Protein AF-A0A538FPZ6-F1 (afdb_monomer)

Secondary structure (DSSP, 8-state):
-HHHHHTTS-HHHHHHHHHHTT--------HHHHHT-HHHHHTT-EEEEE-GGG-EEEEE--SS--SSS-----SSPPP--SS--TTSS------S-S------------S---TTTT-EEEE---TTHHHHHHHHHHHTT-EEEEEE-TT--TT-STTHHHHHTTPEEEE--TTSHHHHHHHHHHHTT-SEEEE-PPTTHHHHHT-SHHHHHHH-TTPEEEE--SS-SSSTTTTS---HHHHHHHTTHHHHHHHHHHHHHHHHHHHHHHHHHHHHHSPPPP---------------------

Sequence (303 aa):
RIADVFRSDTRASWLGRLGAAGCPAGPVLKRGDWLDHPQLEAIGMRIDVECGEHGPVVMPGVPVILHSTPGRVQGCAPPRATEPPSIWTEAQWATTPASTTRLGARAAGGGAGGPLAGVRVLDLGAIIAGPFAGALLAELGATVIKVEPLGGDSFRGPGFAAYNKGQRGLAIDLQHAKGREALLALARSTDIVIDNYRPGVLKRLGLDWSELREVNPDIVSVSITGFGDRGPLGGEPGFDPVVQAMSGMMSAQSVLHRTCQRRRSRRRDRARRLARAAPPAPQGRRAEGDDIAGRHVCGAAGG

Foldseek 3Di:
DVVVVVVVDDPVVVCVVCVVVVHDAAAQDALVCLLPPQLQVFVVQWDWAQAVVVGTDIGGFDPDQDPVDGDGDPGDDPPDDPDDPCVVVCPPPPPPPDDPPPPDDPPDDDDDAAPQAPAAEEQQEADADSLQVQQVSLVRGYAYEYEAAPVGHPNPDVCSCVSNPNYHYDHADLVDPVSVVVVLVVLLRHAEYEYADQPCPCVVSCNPPVSSCVSPVNHHYYYHYQRDCTDPCSRPHRDPVNSCSSSNVVVVVVVVVVVVVVVVVVVVVVVVVVVVPDDDDDDDDDDDDDDPDDDPDPDDDDD

Mean predicted aligned error: 13.2 Å

Structure (mmCIF, N/CA/C/O backbone):
data_AF-A0A538FPZ6-F1
#
_entry.id   AF-A0A538FPZ6-F1
#
loop_
_atom_site.group_PDB
_atom_site.id
_atom_site.type_symbol
_atom_site.label_atom_id
_atom_site.label_alt_id
_atom_site.label_comp_id
_atom_site.label_asym_id
_atom_site.label_entity_id
_atom_site.label_seq_id
_atom_site.pdbx_PDB_ins_code
_atom_site.Cartn_x
_atom_site.Cartn_y
_atom_site.Cartn_z
_atom_site.occupancy
_atom_site.B_iso_or_equiv
_atom_site.auth_seq_id
_atom_site.auth_comp_id
_atom_site.auth_asym_id
_atom_site.auth_atom_id
_atom_site.pdbx_PDB_model_num
ATOM 1 N N . ARG A 1 1 ? 12.642 -25.635 -23.452 1.00 76.19 1 ARG A N 1
ATOM 2 C CA . ARG A 1 1 ? 11.181 -25.664 -23.719 1.00 76.19 1 ARG A CA 1
ATOM 3 C C . ARG A 1 1 ? 10.528 -24.296 -23.514 1.00 76.19 1 ARG A C 1
ATOM 5 O O . ARG A 1 1 ? 10.176 -23.699 -24.511 1.00 76.19 1 ARG A O 1
ATOM 12 N N . ILE A 1 2 ? 10.422 -23.744 -22.294 1.00 85.06 2 ILE A N 1
ATOM 13 C CA . ILE A 1 2 ? 9.824 -22.398 -22.086 1.00 85.06 2 ILE A CA 1
ATOM 14 C C . ILE A 1 2 ? 10.685 -21.274 -22.689 1.00 85.06 2 ILE A C 1
ATOM 16 O O . ILE A 1 2 ? 10.168 -20.392 -23.365 1.00 85.06 2 ILE A O 1
ATOM 20 N N . ALA A 1 3 ? 12.008 -21.329 -22.506 1.00 85.12 3 ALA A N 1
ATOM 21 C CA . ALA A 1 3 ? 12.918 -20.326 -23.066 1.00 85.12 3 ALA A CA 1
ATOM 22 C C . ALA A 1 3 ? 12.873 -20.261 -24.604 1.00 85.12 3 ALA A C 1
ATOM 24 O O . ALA A 1 3 ? 13.033 -19.189 -25.176 1.00 85.12 3 ALA A O 1
ATOM 25 N N . ASP A 1 4 ? 12.641 -21.395 -25.267 1.00 91.06 4 ASP A N 1
ATOM 26 C CA . ASP A 1 4 ? 12.564 -21.470 -26.729 1.00 91.06 4 ASP A CA 1
ATOM 27 C C . ASP A 1 4 ? 11.265 -20.843 -27.248 1.00 91.06 4 ASP A C 1
ATOM 29 O O . ASP A 1 4 ? 11.287 -20.155 -28.262 1.00 91.06 4 ASP A O 1
ATOM 33 N N . VAL A 1 5 ? 10.165 -20.986 -26.498 1.00 90.25 5 VAL A N 1
ATOM 34 C CA . VAL A 1 5 ? 8.899 -20.292 -26.775 1.00 90.25 5 VAL A CA 1
ATOM 35 C C . VAL A 1 5 ? 9.073 -18.783 -26.618 1.00 90.25 5 VAL A C 1
ATOM 37 O O . VAL A 1 5 ? 8.754 -18.041 -27.532 1.00 90.25 5 VAL A O 1
ATOM 40 N N . PHE A 1 6 ? 9.665 -18.297 -25.524 1.00 88.88 6 PHE A N 1
ATOM 41 C CA . PHE A 1 6 ? 9.873 -16.849 -25.369 1.00 88.88 6 PHE A CA 1
ATOM 42 C C . PHE A 1 6 ? 10.796 -16.239 -26.437 1.00 88.88 6 PHE A C 1
ATOM 44 O O . PHE A 1 6 ? 10.679 -15.052 -26.728 1.00 88.88 6 PHE A O 1
ATOM 51 N N . ARG A 1 7 ? 11.684 -17.032 -27.053 1.00 91.50 7 ARG A N 1
ATOM 52 C CA . ARG A 1 7 ? 12.519 -16.592 -28.185 1.00 91.50 7 ARG A CA 1
ATOM 53 C C . ARG A 1 7 ? 11.766 -16.503 -29.511 1.00 91.50 7 ARG A C 1
ATOM 55 O O . ARG A 1 7 ? 12.288 -15.879 -30.428 1.00 91.50 7 ARG A O 1
ATOM 62 N N . SER A 1 8 ? 10.595 -17.125 -29.636 1.00 93.31 8 SER A N 1
ATOM 63 C CA . SER A 1 8 ? 9.876 -17.200 -30.912 1.00 93.31 8 SER A CA 1
ATOM 64 C C . SER A 1 8 ? 9.157 -15.906 -31.292 1.00 93.31 8 SER A C 1
ATOM 66 O O . SER A 1 8 ? 8.621 -15.820 -32.390 1.00 93.31 8 SER A O 1
ATOM 68 N N . ASP A 1 9 ? 9.081 -14.928 -30.390 1.00 93.94 9 ASP A N 1
ATOM 69 C CA . ASP A 1 9 ? 8.364 -13.675 -30.618 1.00 93.94 9 ASP A CA 1
ATOM 70 C C . ASP A 1 9 ? 9.031 -12.521 -29.854 1.00 93.94 9 ASP A C 1
ATOM 72 O O . ASP A 1 9 ? 9.895 -12.712 -28.995 1.00 93.94 9 ASP A O 1
ATOM 76 N N . THR A 1 10 ? 8.639 -11.297 -30.184 1.00 94.62 10 THR A N 1
ATOM 77 C CA . THR A 1 10 ? 9.167 -10.076 -29.587 1.00 94.62 10 THR A CA 1
ATOM 78 C C . THR A 1 10 ? 8.672 -9.880 -28.155 1.00 94.62 10 THR A C 1
ATOM 80 O O . THR A 1 10 ? 7.573 -10.290 -27.775 1.00 94.62 10 THR A O 1
ATOM 83 N N . ARG A 1 11 ? 9.460 -9.150 -27.356 1.00 91.69 11 ARG A N 1
ATOM 84 C CA . ARG A 1 11 ? 9.073 -8.720 -26.001 1.00 91.69 11 ARG A CA 1
ATOM 85 C C . ARG A 1 11 ? 7.707 -8.027 -25.984 1.00 91.69 11 ARG A C 1
ATOM 87 O O . ARG A 1 11 ? 6.912 -8.298 -25.095 1.00 91.69 11 ARG A O 1
ATOM 94 N N . ALA A 1 12 ? 7.454 -7.130 -26.940 1.00 92.19 12 ALA A N 1
ATOM 95 C CA . ALA A 1 12 ? 6.208 -6.370 -27.008 1.00 92.19 12 ALA A CA 1
ATOM 96 C C . ALA A 1 12 ? 4.997 -7.285 -27.250 1.00 92.19 12 ALA A C 1
ATOM 98 O O . ALA A 1 12 ? 4.002 -7.168 -26.540 1.00 92.19 12 ALA A O 1
ATOM 99 N N . SER A 1 13 ? 5.120 -8.245 -28.175 1.00 94.31 13 SER A N 1
ATOM 100 C CA . SER A 1 13 ? 4.082 -9.255 -28.425 1.00 94.31 13 SER A CA 1
ATOM 101 C C . SER A 1 13 ? 3.782 -10.078 -27.169 1.00 94.31 13 SER A C 1
ATOM 103 O O . SER A 1 13 ? 2.623 -10.220 -26.777 1.00 94.31 13 SER A O 1
ATOM 105 N N . TRP A 1 14 ? 4.818 -10.555 -26.470 1.00 94.44 14 TRP A N 1
ATOM 106 C CA . TRP A 1 14 ? 4.630 -11.323 -25.238 1.00 94.44 14 TRP A CA 1
ATOM 107 C C . TRP A 1 14 ? 3.982 -10.520 -24.115 1.00 94.44 14 TRP A C 1
ATOM 109 O O . TRP A 1 14 ? 3.065 -11.028 -23.477 1.00 94.44 14 TRP A O 1
ATOM 119 N N . LEU A 1 15 ? 4.415 -9.277 -23.888 1.00 92.06 15 LEU A N 1
ATOM 120 C CA . LEU A 1 15 ? 3.798 -8.409 -22.881 1.00 92.06 15 LEU A CA 1
ATOM 121 C C . LEU A 1 15 ? 2.319 -8.152 -23.198 1.00 92.06 15 LEU A C 1
ATOM 123 O O . LEU A 1 15 ? 1.493 -8.242 -22.296 1.00 92.06 15 LEU A O 1
ATOM 127 N N . GLY A 1 16 ? 1.969 -7.930 -24.470 1.00 91.69 16 GLY A N 1
ATOM 128 C CA . GLY A 1 16 ? 0.575 -7.784 -24.895 1.00 91.69 16 GLY A CA 1
ATOM 129 C C . GLY A 1 16 ? -0.263 -9.040 -24.634 1.00 91.69 16 GLY A C 1
ATOM 130 O O . GLY A 1 16 ? -1.355 -8.950 -24.077 1.00 91.69 16 GLY A O 1
ATOM 131 N N . ARG A 1 17 ? 0.262 -10.229 -24.966 1.00 93.81 17 ARG A N 1
ATOM 132 C CA . ARG A 1 17 ? -0.426 -11.511 -24.718 1.00 93.81 17 ARG A CA 1
ATOM 133 C C . ARG A 1 17 ? -0.604 -11.803 -23.229 1.00 93.81 17 ARG A C 1
ATOM 135 O O . ARG A 1 17 ? -1.676 -12.239 -22.822 1.00 93.81 17 ARG A O 1
ATOM 142 N N . LEU A 1 18 ? 0.433 -11.570 -22.424 1.00 91.44 18 LEU A N 1
ATOM 143 C CA . LEU A 1 18 ? 0.383 -11.780 -20.976 1.00 91.44 18 LEU A CA 1
ATOM 144 C C . LEU A 1 18 ? -0.592 -10.803 -20.313 1.00 91.44 18 LEU A C 1
ATOM 146 O O . LEU A 1 18 ? -1.416 -11.234 -19.510 1.00 91.44 18 LEU A O 1
ATOM 150 N N . GLY A 1 19 ? -0.568 -9.530 -20.717 1.00 88.00 19 GLY A N 1
ATOM 151 C CA . GLY A 1 19 ? -1.522 -8.523 -20.254 1.00 88.00 19 GLY A CA 1
ATOM 152 C C . GLY A 1 19 ? -2.969 -8.890 -20.589 1.00 88.00 19 GLY A C 1
ATOM 153 O O . GLY A 1 19 ? -3.822 -8.865 -19.705 1.00 88.00 19 GLY A O 1
ATOM 154 N N . ALA A 1 20 ? -3.242 -9.331 -21.823 1.00 89.88 20 ALA A N 1
ATOM 155 C CA . ALA A 1 20 ? -4.576 -9.778 -22.238 1.00 89.88 20 ALA A CA 1
ATOM 156 C C . ALA A 1 20 ? -5.074 -11.007 -21.454 1.00 89.88 20 ALA A C 1
ATOM 158 O O . ALA A 1 20 ? -6.271 -11.151 -21.221 1.00 89.88 20 ALA A O 1
ATOM 159 N N . ALA A 1 21 ? -4.161 -11.874 -21.009 1.00 91.50 21 ALA A N 1
ATOM 160 C CA . ALA A 1 21 ? -4.469 -13.013 -20.146 1.00 91.50 21 ALA A CA 1
ATOM 161 C C . ALA A 1 21 ? -4.579 -12.642 -18.651 1.00 91.50 21 ALA A C 1
ATOM 163 O O . ALA A 1 21 ? -4.759 -13.526 -17.815 1.00 91.50 21 ALA A O 1
ATOM 164 N N . GLY A 1 22 ? -4.431 -11.363 -18.290 1.00 85.50 22 GLY A N 1
ATOM 165 C CA . GLY A 1 22 ? -4.439 -10.902 -16.901 1.00 85.50 22 GLY A CA 1
ATOM 166 C C . GLY A 1 22 ? -3.200 -11.314 -16.099 1.00 85.50 22 GLY A C 1
ATOM 167 O O . GLY A 1 22 ? -3.221 -11.242 -14.872 1.00 85.50 22 GLY A O 1
ATOM 168 N N . CYS A 1 23 ? -2.125 -11.747 -16.765 1.00 88.56 23 CYS A N 1
ATOM 169 C CA . CYS A 1 23 ? -0.864 -12.118 -16.135 1.00 88.56 23 CYS A CA 1
ATOM 170 C C . CYS A 1 23 ? 0.022 -10.869 -15.968 1.00 88.56 23 CYS A C 1
ATOM 172 O O . CYS A 1 23 ? 0.454 -10.295 -16.972 1.00 88.56 23 CYS A O 1
ATOM 174 N N . PRO A 1 24 ? 0.326 -10.437 -14.730 1.00 86.88 24 PRO A N 1
ATOM 175 C CA . PRO A 1 24 ? 1.203 -9.295 -14.499 1.00 86.88 24 PRO A CA 1
ATOM 176 C C . PRO A 1 24 ? 2.610 -9.574 -15.032 1.00 86.88 24 PRO A C 1
ATOM 178 O O . PRO A 1 24 ? 3.288 -10.497 -14.580 1.00 86.88 24 PRO A O 1
ATOM 181 N N . ALA A 1 25 ? 3.063 -8.760 -15.981 1.00 90.94 25 ALA A N 1
ATOM 182 C CA . ALA A 1 25 ? 4.384 -8.876 -16.579 1.00 90.94 25 ALA A CA 1
ATOM 183 C C . ALA A 1 25 ? 4.942 -7.489 -16.903 1.00 90.94 25 ALA A C 1
ATOM 185 O O . ALA A 1 25 ? 4.211 -6.600 -17.330 1.00 90.94 25 ALA A O 1
ATOM 186 N N . GLY A 1 26 ? 6.252 -7.319 -16.729 1.00 90.25 26 GLY A N 1
ATOM 187 C CA . GLY A 1 26 ? 6.952 -6.077 -17.042 1.00 90.25 26 GLY A CA 1
ATOM 188 C C . GLY A 1 26 ? 8.283 -6.342 -17.738 1.00 90.25 26 GLY A C 1
ATOM 189 O O . GLY A 1 26 ? 8.878 -7.412 -17.562 1.00 90.25 26 GLY A O 1
ATOM 190 N N . PRO A 1 27 ? 8.772 -5.397 -18.556 1.00 91.81 27 PRO A N 1
ATOM 191 C CA . PRO A 1 27 ? 10.098 -5.504 -19.139 1.00 91.81 27 PRO A CA 1
ATOM 192 C C . PRO A 1 27 ? 11.174 -5.408 -18.049 1.00 91.81 27 PRO A C 1
ATOM 194 O O . PRO A 1 27 ? 11.060 -4.624 -17.111 1.00 91.81 27 PRO A O 1
ATOM 197 N N . VAL A 1 28 ? 12.268 -6.153 -18.216 1.00 92.00 28 VAL A N 1
ATOM 198 C CA . VAL A 1 28 ? 13.489 -5.915 -17.435 1.00 92.00 28 VAL A CA 1
ATOM 199 C C . VAL A 1 28 ? 14.186 -4.686 -18.014 1.00 92.00 28 VAL A C 1
ATOM 201 O O . VAL A 1 28 ? 14.641 -4.723 -19.160 1.00 92.00 28 VAL A O 1
ATOM 204 N N . LEU A 1 29 ? 14.247 -3.606 -17.239 1.00 92.19 29 LEU A N 1
ATOM 205 C CA . LEU A 1 29 ? 14.850 -2.333 -17.643 1.00 92.19 29 LEU A CA 1
ATOM 206 C C . LEU A 1 29 ? 16.205 -2.114 -16.959 1.00 92.19 29 LEU A C 1
ATOM 208 O O . LEU A 1 29 ? 16.639 -2.901 -16.112 1.00 92.19 29 LEU A O 1
ATOM 212 N N . LYS A 1 30 ? 16.907 -1.042 -17.334 1.00 91.12 30 LYS A N 1
ATOM 213 C CA . LYS A 1 30 ? 18.025 -0.517 -16.542 1.00 91.12 30 LYS A CA 1
ATOM 214 C C . LYS A 1 30 ? 17.505 0.527 -15.554 1.00 91.12 30 LYS A C 1
ATOM 216 O O . LYS A 1 30 ? 16.455 1.123 -15.756 1.00 91.12 30 LYS A O 1
ATOM 221 N N . ARG A 1 31 ? 18.292 0.789 -14.505 1.00 88.44 31 ARG A N 1
ATOM 222 C CA . ARG A 1 31 ? 17.957 1.795 -13.481 1.00 88.44 31 ARG A CA 1
ATOM 223 C C . ARG A 1 31 ? 17.706 3.193 -14.067 1.00 88.44 31 ARG A C 1
ATOM 225 O O . ARG A 1 31 ? 16.777 3.849 -13.624 1.00 88.44 31 ARG A O 1
ATOM 232 N N . GLY A 1 32 ? 18.515 3.619 -15.044 1.00 88.12 32 GLY A N 1
ATOM 233 C CA . GLY A 1 32 ? 18.344 4.913 -15.725 1.00 88.12 32 GLY A CA 1
ATOM 234 C C . GLY A 1 32 ? 17.017 4.986 -16.477 1.00 88.12 32 GLY A C 1
ATOM 235 O O . GLY A 1 32 ? 16.202 5.842 -16.171 1.00 88.12 32 GLY A O 1
ATOM 236 N N . ASP A 1 33 ? 16.747 3.993 -17.332 1.00 90.56 33 ASP A N 1
ATOM 237 C CA . ASP A 1 33 ? 15.494 3.895 -18.095 1.00 90.56 33 ASP A CA 1
ATOM 238 C C . ASP A 1 33 ? 14.240 3.953 -17.200 1.00 90.56 33 ASP A C 1
ATOM 240 O O . ASP A 1 33 ? 13.213 4.482 -17.613 1.00 90.56 33 ASP A O 1
ATOM 244 N N . TRP A 1 34 ? 14.308 3.404 -15.980 1.00 91.31 34 TRP A N 1
ATOM 245 C CA . TRP A 1 34 ? 13.221 3.525 -15.005 1.00 91.31 34 TRP A CA 1
ATOM 246 C C . TRP A 1 34 ? 13.111 4.922 -14.408 1.00 91.31 34 TRP A C 1
ATOM 248 O O . TRP A 1 34 ? 12.007 5.439 -14.279 1.00 91.31 34 TRP A O 1
ATOM 258 N N . LEU A 1 35 ? 14.244 5.529 -14.044 1.00 90.06 35 LEU A N 1
ATOM 259 C CA . LEU A 1 35 ? 14.284 6.878 -13.483 1.00 90.06 35 LEU A CA 1
ATOM 260 C C . LEU A 1 35 ? 13.734 7.918 -14.473 1.00 90.06 35 LEU A C 1
ATOM 262 O O . LEU A 1 35 ? 13.117 8.895 -14.057 1.00 90.06 35 LEU A O 1
ATOM 266 N N . ASP A 1 36 ? 13.945 7.689 -15.771 1.00 91.06 36 ASP A N 1
ATOM 267 C CA . ASP A 1 36 ? 13.423 8.487 -16.887 1.00 91.06 36 ASP A CA 1
ATOM 268 C C . ASP A 1 36 ? 12.024 8.024 -17.361 1.00 91.06 36 ASP A C 1
ATOM 270 O O . ASP A 1 36 ? 11.501 8.530 -18.352 1.00 91.06 36 ASP A O 1
ATOM 274 N N . HIS A 1 37 ? 11.404 7.037 -16.703 1.00 93.31 37 HIS A N 1
ATOM 275 C CA . HIS A 1 37 ? 10.129 6.486 -17.155 1.00 93.31 37 HIS A CA 1
ATOM 276 C C . HIS A 1 37 ? 8.974 7.475 -16.894 1.00 93.31 37 HIS A C 1
ATOM 278 O O . HIS A 1 37 ? 8.849 7.960 -15.764 1.00 93.31 37 HIS A O 1
ATOM 284 N N . PRO A 1 38 ? 8.039 7.680 -17.851 1.00 94.25 38 PRO A N 1
ATOM 285 C CA . PRO A 1 38 ? 6.917 8.618 -17.694 1.00 94.25 38 PRO A CA 1
ATOM 286 C C . PRO A 1 38 ? 6.043 8.352 -16.463 1.00 94.25 38 PRO A C 1
ATOM 288 O O . PRO A 1 38 ? 5.412 9.253 -15.921 1.00 94.25 38 PRO A O 1
ATOM 291 N N . GLN A 1 39 ? 6.012 7.099 -15.997 1.00 94.31 39 GLN A N 1
ATOM 292 C CA . GLN A 1 39 ? 5.325 6.754 -14.753 1.00 94.31 39 GLN A CA 1
ATOM 293 C C . GLN A 1 39 ? 5.921 7.463 -13.537 1.00 94.31 39 GLN A C 1
ATOM 295 O O . GLN A 1 39 ? 5.155 7.969 -12.727 1.00 94.31 39 GLN A O 1
ATOM 300 N N . LEU A 1 40 ? 7.252 7.489 -13.390 1.00 93.12 40 LEU A N 1
ATOM 301 C CA . LEU A 1 40 ? 7.886 8.109 -12.224 1.00 93.12 40 LEU A CA 1
ATOM 302 C C . LEU A 1 40 ? 7.712 9.621 -12.224 1.00 93.12 40 LEU A C 1
ATOM 304 O O . LEU A 1 40 ? 7.503 10.202 -11.164 1.00 93.12 40 LEU A O 1
ATOM 308 N N . GLU A 1 41 ? 7.754 10.242 -13.399 1.00 91.62 41 GLU A N 1
ATOM 309 C CA . GLU A 1 41 ? 7.424 11.656 -13.558 1.00 91.62 41 GLU A CA 1
ATOM 310 C C . GLU A 1 41 ? 5.975 11.930 -13.129 1.00 91.62 41 GLU A C 1
ATOM 312 O O . GLU A 1 41 ? 5.732 12.787 -12.281 1.00 91.62 41 GLU A O 1
ATOM 317 N N . ALA A 1 42 ? 5.015 11.130 -13.609 1.00 93.06 42 ALA A N 1
ATOM 318 C CA . ALA A 1 42 ? 3.598 11.302 -13.290 1.00 93.06 42 ALA A CA 1
ATOM 319 C C . ALA A 1 42 ? 3.272 11.185 -11.789 1.00 93.06 42 ALA A C 1
ATOM 321 O O . ALA A 1 42 ? 2.333 11.825 -11.308 1.00 93.06 42 ALA A O 1
ATOM 322 N N . ILE A 1 43 ? 4.035 10.382 -11.041 1.00 91.81 43 ILE A N 1
ATOM 323 C CA . ILE A 1 43 ? 3.875 10.245 -9.585 1.00 91.81 43 ILE A CA 1
ATOM 324 C C . ILE A 1 43 ? 4.818 11.149 -8.779 1.00 91.81 43 ILE A C 1
ATOM 326 O O . ILE A 1 43 ? 4.814 11.076 -7.553 1.00 91.81 43 ILE A O 1
ATOM 330 N N . GLY A 1 44 ? 5.604 12.012 -9.432 1.00 90.81 44 GLY A N 1
ATOM 331 C CA . GLY A 1 44 ? 6.536 12.931 -8.768 1.00 90.81 44 GLY A CA 1
ATOM 332 C C . GLY A 1 44 ? 7.734 12.237 -8.112 1.00 90.81 44 GLY A C 1
ATOM 333 O O . GLY A 1 44 ? 8.342 12.780 -7.194 1.00 90.81 44 GLY A O 1
ATOM 334 N N . MET A 1 45 ? 8.065 11.025 -8.560 1.00 92.44 45 MET A N 1
ATOM 335 C CA . MET A 1 45 ? 9.196 10.237 -8.069 1.00 92.44 45 MET A CA 1
ATOM 336 C C . MET A 1 45 ? 10.496 10.512 -8.820 1.00 92.44 45 MET A C 1
ATOM 338 O O . MET A 1 45 ? 11.532 10.004 -8.404 1.00 92.44 45 MET A O 1
ATOM 342 N N . ARG A 1 46 ? 10.467 11.316 -9.881 1.00 92.00 46 ARG A N 1
ATOM 343 C CA . ARG A 1 46 ? 11.656 11.903 -10.495 1.00 92.00 46 ARG A CA 1
ATOM 344 C C . ARG A 1 46 ? 11.661 13.395 -10.191 1.00 92.00 46 ARG A C 1
ATOM 346 O O . ARG A 1 46 ? 10.719 14.084 -10.569 1.00 92.00 46 ARG A O 1
ATOM 353 N N . ILE A 1 47 ? 12.712 13.874 -9.539 1.00 90.56 47 ILE A N 1
ATOM 354 C CA . ILE A 1 47 ? 12.909 15.302 -9.297 1.00 90.56 47 ILE A CA 1
ATOM 355 C C . ILE A 1 47 ? 14.318 15.720 -9.703 1.00 90.56 47 ILE A C 1
ATOM 357 O O . ILE A 1 47 ? 15.275 14.968 -9.513 1.00 90.56 47 ILE A O 1
ATOM 361 N N . ASP A 1 48 ? 14.424 16.935 -10.221 1.00 90.56 48 ASP A N 1
ATOM 362 C CA . ASP A 1 48 ? 15.680 17.613 -10.509 1.00 90.56 48 ASP A CA 1
ATOM 363 C C . ASP A 1 48 ? 15.950 18.616 -9.387 1.00 90.56 48 ASP A C 1
ATOM 365 O O . ASP A 1 48 ? 15.100 19.447 -9.056 1.00 90.56 48 ASP A O 1
ATOM 369 N N . VAL A 1 49 ? 17.119 18.512 -8.761 1.00 90.62 49 VAL A N 1
ATOM 370 C CA . VAL A 1 49 ? 17.514 19.376 -7.647 1.00 90.62 49 VAL A CA 1
ATOM 371 C C . VAL A 1 49 ? 18.872 19.985 -7.952 1.00 90.62 49 VAL A C 1
ATOM 373 O O . VAL A 1 49 ? 19.814 19.275 -8.294 1.00 90.62 49 VAL A O 1
ATOM 376 N N . GLU A 1 50 ? 18.983 21.299 -7.795 1.00 89.19 50 GLU A N 1
ATOM 377 C CA . GLU A 1 50 ? 20.256 22.003 -7.930 1.00 89.19 50 GLU A CA 1
ATOM 378 C C . GLU A 1 50 ? 21.159 21.732 -6.723 1.00 89.19 50 GLU A C 1
ATOM 380 O O . GLU A 1 50 ? 20.827 22.073 -5.584 1.00 89.19 50 GLU A O 1
ATOM 385 N N . CYS A 1 51 ? 22.319 21.126 -6.978 1.00 85.56 51 CYS A N 1
ATOM 386 C CA . CYS A 1 51 ? 23.265 20.674 -5.962 1.00 85.56 51 CYS A CA 1
ATOM 387 C C . CYS A 1 51 ? 24.581 21.456 -5.981 1.00 85.56 51 CYS A C 1
ATOM 389 O O . CYS A 1 51 ? 25.654 20.850 -5.969 1.00 85.56 51 CYS A O 1
ATOM 391 N N . GLY A 1 52 ? 24.523 22.790 -5.990 1.00 83.06 52 GLY A N 1
ATOM 392 C CA . GLY A 1 52 ? 25.713 23.644 -5.890 1.00 83.06 52 GLY A CA 1
ATOM 393 C C . GLY A 1 52 ? 26.799 23.247 -6.898 1.00 83.06 52 GLY A C 1
ATOM 394 O O . GLY A 1 52 ? 26.576 23.304 -8.103 1.00 83.06 52 GLY A O 1
ATOM 395 N N . GLU A 1 53 ? 27.955 22.791 -6.406 1.00 80.75 53 GLU A N 1
ATOM 396 C CA . GLU A 1 53 ? 29.100 22.359 -7.230 1.00 80.75 53 GLU A CA 1
ATOM 397 C C . GLU A 1 53 ? 28.810 21.165 -8.156 1.00 80.75 53 GLU A C 1
ATOM 399 O O . GLU A 1 53 ? 29.501 20.977 -9.156 1.00 80.75 53 GLU A O 1
ATOM 404 N N . HIS A 1 54 ? 27.801 20.348 -7.848 1.00 82.56 54 HIS A N 1
ATOM 405 C CA . HIS A 1 54 ? 27.417 19.199 -8.669 1.00 82.56 54 HIS A CA 1
ATOM 406 C C . HIS A 1 54 ? 26.414 19.553 -9.777 1.00 82.56 54 HIS A C 1
ATOM 408 O O . HIS A 1 54 ? 26.111 18.690 -10.602 1.00 82.56 54 HIS A O 1
ATOM 414 N N . GLY A 1 55 ? 25.922 20.798 -9.817 1.00 86.44 55 GLY A N 1
ATOM 415 C CA . GLY A 1 55 ? 24.879 21.223 -10.750 1.00 86.44 55 GLY A CA 1
ATOM 416 C C . GLY A 1 55 ? 23.557 20.467 -10.539 1.00 86.44 55 GLY A C 1
ATOM 417 O O . GLY A 1 55 ? 23.303 19.989 -9.426 1.00 86.44 55 GLY A O 1
ATOM 418 N N . PRO A 1 56 ? 22.711 20.336 -11.575 1.00 89.12 56 PRO A N 1
ATOM 419 C CA . PRO A 1 56 ? 21.435 19.641 -11.467 1.00 89.12 56 PRO A CA 1
ATOM 420 C C . PRO A 1 56 ? 21.636 18.133 -11.280 1.00 89.12 56 PRO A C 1
ATOM 422 O O . PRO A 1 56 ? 22.293 17.463 -12.082 1.00 89.12 56 PRO A O 1
ATOM 425 N N . VAL A 1 57 ? 21.028 17.581 -10.231 1.00 89.81 57 VAL A N 1
ATOM 426 C CA . VAL A 1 57 ? 21.038 16.148 -9.926 1.00 89.81 57 VAL A CA 1
ATOM 427 C C . VAL A 1 57 ? 19.616 15.609 -9.926 1.00 89.81 57 VAL A C 1
ATOM 429 O O . VAL A 1 57 ? 18.744 16.098 -9.207 1.00 89.81 57 VAL A O 1
ATOM 432 N N . VAL A 1 58 ? 19.412 14.531 -10.683 1.00 88.62 58 VAL A N 1
ATOM 433 C CA . VAL A 1 58 ? 18.168 13.761 -10.663 1.00 88.62 58 VAL A CA 1
ATOM 434 C C . VAL A 1 58 ? 18.171 12.825 -9.461 1.00 88.62 58 VAL A C 1
ATOM 436 O O . VAL A 1 58 ? 19.084 12.008 -9.303 1.00 88.62 58 VAL A O 1
ATOM 439 N N . MET A 1 59 ? 17.127 12.881 -8.640 1.00 88.56 59 MET A N 1
ATOM 440 C CA . MET A 1 59 ? 16.951 11.962 -7.516 1.00 88.56 59 MET A CA 1
ATOM 441 C C . MET A 1 59 ? 15.494 11.514 -7.337 1.00 88.56 59 MET A 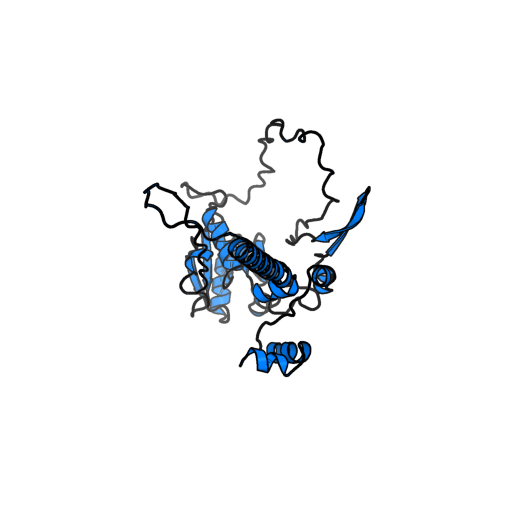C 1
ATOM 443 O O . MET A 1 59 ? 14.588 12.097 -7.936 1.00 88.56 59 MET A O 1
ATOM 447 N N . PRO A 1 60 ? 15.251 10.453 -6.542 1.00 89.19 60 PRO A N 1
ATOM 448 C CA . PRO A 1 60 ? 13.901 10.044 -6.198 1.00 89.19 60 PRO A CA 1
ATOM 449 C C . PRO A 1 60 ? 13.149 11.119 -5.406 1.00 89.19 60 PRO A C 1
ATOM 451 O O . PRO A 1 60 ? 13.711 11.739 -4.503 1.00 89.19 60 PRO A O 1
ATOM 454 N N . GLY A 1 61 ? 11.867 11.295 -5.721 1.00 91.38 61 GLY A N 1
ATOM 455 C CA . GLY A 1 61 ? 10.949 12.130 -4.948 1.00 91.38 61 GLY A CA 1
ATOM 456 C C . GLY A 1 61 ? 10.506 11.489 -3.628 1.00 91.38 61 GLY A C 1
ATOM 457 O O . GLY A 1 61 ? 11.080 10.506 -3.155 1.00 91.38 61 GLY A O 1
ATOM 458 N N . VAL A 1 62 ? 9.458 12.051 -3.022 1.00 91.62 62 VAL A N 1
ATOM 459 C CA . VAL A 1 62 ? 8.898 11.553 -1.757 1.00 91.62 62 VAL A CA 1
ATOM 460 C C . VAL A 1 62 ? 7.940 10.385 -2.041 1.00 91.62 62 VAL A C 1
ATOM 462 O O . VAL A 1 62 ? 6.895 10.611 -2.647 1.00 91.62 62 VAL A O 1
ATOM 465 N N . PRO A 1 63 ? 8.232 9.150 -1.585 1.00 88.62 63 PRO A N 1
ATOM 466 C CA . PRO A 1 63 ? 7.418 7.975 -1.915 1.00 88.62 63 PRO A CA 1
ATOM 467 C C . PRO A 1 63 ? 6.134 7.856 -1.080 1.00 88.62 63 PRO A C 1
ATOM 469 O O . PRO A 1 63 ? 5.317 6.977 -1.338 1.00 88.62 63 PRO A O 1
ATOM 472 N N . VAL A 1 64 ? 5.960 8.711 -0.067 1.00 91.56 64 VAL A N 1
ATOM 473 C CA . VAL A 1 64 ? 4.782 8.745 0.808 1.00 91.56 64 VAL A CA 1
ATOM 474 C C . VAL A 1 64 ? 4.018 10.039 0.567 1.00 91.56 64 VAL A C 1
ATOM 476 O O . VAL A 1 64 ? 4.529 11.132 0.815 1.00 91.56 64 VAL A O 1
ATOM 479 N N . ILE A 1 65 ? 2.777 9.912 0.107 1.00 90.31 65 ILE A N 1
ATOM 480 C CA . ILE A 1 65 ? 1.908 11.050 -0.186 1.00 90.31 65 ILE A CA 1
ATOM 481 C C . ILE A 1 65 ? 0.984 11.273 1.011 1.00 90.31 65 ILE A C 1
ATOM 483 O O . ILE A 1 65 ? 0.124 10.449 1.313 1.00 90.31 65 ILE A O 1
ATOM 487 N N . LEU A 1 66 ? 1.166 12.403 1.693 1.00 92.69 66 LEU A N 1
ATOM 488 C CA . LEU A 1 66 ? 0.318 12.838 2.802 1.00 92.69 66 LEU A CA 1
ATOM 489 C C . LEU A 1 66 ? -0.545 14.007 2.333 1.00 92.69 66 LEU A C 1
ATOM 491 O O . LEU A 1 66 ? -0.021 15.068 2.009 1.00 92.69 66 LEU A O 1
ATOM 495 N N . HIS A 1 67 ? -1.865 13.827 2.310 1.00 87.81 67 HIS A N 1
ATOM 496 C CA . HIS A 1 67 ? -2.788 14.839 1.787 1.00 87.81 67 HIS A CA 1
ATOM 497 C C . HIS A 1 67 ? -2.795 16.128 2.623 1.00 87.81 67 HIS A C 1
ATOM 499 O O . HIS A 1 67 ? -2.841 17.221 2.068 1.00 87.81 67 HIS A O 1
ATOM 505 N N . SER A 1 68 ? -2.721 16.009 3.953 1.00 86.69 68 SER A N 1
ATOM 506 C CA . SER A 1 68 ? -2.768 17.160 4.867 1.00 86.69 68 SER A CA 1
ATOM 507 C C . SER A 1 68 ? -1.406 17.813 5.103 1.00 86.69 68 SER A C 1
ATOM 509 O O . SER A 1 68 ? -1.339 19.002 5.399 1.00 86.69 68 SER A O 1
ATOM 511 N N . THR A 1 69 ? -0.317 17.051 4.982 1.00 91.19 69 THR A N 1
ATOM 512 C CA . THR A 1 69 ? 1.057 17.518 5.229 1.00 91.19 69 THR A CA 1
ATOM 513 C C . THR A 1 69 ? 2.023 16.995 4.159 1.00 91.19 69 THR A C 1
ATOM 515 O O . THR A 1 69 ? 2.898 16.180 4.462 1.00 91.19 69 THR A O 1
ATOM 518 N N . PRO A 1 70 ? 1.891 17.437 2.893 1.00 90.88 70 PRO A N 1
ATOM 519 C CA . PRO A 1 70 ? 2.701 16.911 1.800 1.00 90.88 70 PRO A CA 1
ATOM 520 C C . PRO A 1 70 ? 4.203 17.041 2.073 1.00 90.88 70 PRO A C 1
ATOM 522 O O . PRO A 1 70 ? 4.706 18.116 2.414 1.00 90.88 70 PRO A O 1
ATOM 525 N N . GLY A 1 71 ? 4.929 15.934 1.909 1.00 88.06 71 GLY A N 1
ATOM 526 C CA . GLY A 1 71 ? 6.385 15.937 1.977 1.00 88.06 71 GLY A CA 1
ATOM 527 C C . GLY A 1 71 ? 6.995 16.663 0.777 1.00 88.06 71 GLY A C 1
ATOM 528 O O . GLY A 1 71 ? 6.432 16.662 -0.316 1.00 88.06 71 GLY A O 1
ATOM 529 N N . ARG A 1 72 ? 8.175 17.260 0.967 1.00 89.31 72 ARG A N 1
ATOM 530 C CA . ARG A 1 72 ? 8.966 17.853 -0.120 1.00 89.31 72 ARG A CA 1
ATOM 531 C C . ARG A 1 72 ? 10.450 17.588 0.088 1.00 89.31 72 ARG A C 1
ATOM 533 O O . ARG A 1 72 ? 10.923 17.608 1.225 1.00 89.31 72 ARG A O 1
ATOM 540 N N . VAL A 1 73 ? 11.180 17.402 -1.006 1.00 88.69 73 VAL A N 1
ATOM 541 C CA . VAL A 1 73 ? 12.646 17.403 -0.973 1.00 88.69 73 VAL A CA 1
ATOM 542 C C . VAL A 1 73 ? 13.111 18.849 -0.822 1.00 88.69 73 VAL A C 1
ATOM 544 O O . VAL A 1 73 ? 12.696 19.721 -1.579 1.00 88.69 73 VAL A O 1
ATOM 547 N N . GLN A 1 74 ? 13.904 19.117 0.216 1.00 85.50 74 GLN A N 1
ATOM 548 C CA . GLN A 1 74 ? 14.305 20.480 0.593 1.00 85.50 74 GLN A CA 1
ATOM 549 C C . GLN A 1 74 ? 15.575 20.961 -0.115 1.00 85.50 74 GLN A C 1
ATOM 551 O O . GLN A 1 74 ? 15.891 22.144 -0.071 1.00 85.50 74 GLN A O 1
ATOM 556 N N . GLY A 1 75 ? 16.300 20.051 -0.752 1.00 82.50 75 GLY A N 1
ATOM 557 C CA . GLY A 1 75 ? 17.577 20.321 -1.384 1.00 82.50 75 GLY A CA 1
ATOM 558 C C . GLY A 1 75 ? 18.426 19.063 -1.395 1.00 82.50 75 GLY A C 1
ATOM 559 O O . GLY A 1 75 ? 17.988 17.987 -0.977 1.00 82.50 75 GLY A O 1
ATOM 560 N N . CYS A 1 76 ? 19.646 19.203 -1.885 1.00 82.38 76 CYS A N 1
ATOM 561 C CA . CYS A 1 76 ? 20.585 18.098 -1.935 1.00 82.38 76 CYS A CA 1
ATOM 562 C C . CYS A 1 76 ? 21.065 17.717 -0.539 1.00 82.38 76 CYS A C 1
ATOM 564 O O . CYS A 1 76 ? 20.961 18.494 0.413 1.00 82.38 76 CYS A O 1
ATOM 566 N N . ALA A 1 77 ? 21.611 16.506 -0.428 1.00 77.88 77 ALA A N 1
ATOM 567 C CA . ALA A 1 77 ? 22.287 16.104 0.792 1.00 77.88 77 ALA A CA 1
ATOM 568 C C . ALA A 1 77 ? 23.353 17.159 1.143 1.00 77.88 77 ALA A C 1
ATOM 570 O O . ALA A 1 77 ? 24.119 17.552 0.255 1.00 77.88 77 ALA A O 1
ATOM 571 N N . PRO A 1 78 ? 23.406 17.633 2.401 1.00 75.00 78 PRO A N 1
ATOM 572 C CA . PRO A 1 78 ? 24.440 18.569 2.806 1.00 75.00 78 PRO A CA 1
ATOM 573 C C . PRO A 1 78 ? 25.817 17.933 2.569 1.00 75.00 78 PRO A C 1
ATOM 575 O O . PRO A 1 78 ? 25.953 16.706 2.682 1.00 75.00 78 PRO A O 1
ATOM 578 N N . PRO A 1 79 ? 26.845 18.735 2.238 1.00 73.12 79 PRO A N 1
ATOM 579 C CA . PRO A 1 79 ? 28.191 18.216 2.077 1.00 73.12 79 PRO A CA 1
ATOM 580 C C . PRO A 1 79 ? 28.603 17.477 3.346 1.00 73.12 79 PRO A C 1
ATOM 582 O O . PRO A 1 79 ? 28.230 17.853 4.462 1.00 73.12 79 PRO A O 1
ATOM 585 N N . ARG A 1 80 ? 29.370 16.397 3.174 1.00 69.69 80 ARG A N 1
ATOM 586 C CA . ARG A 1 80 ? 29.912 15.659 4.310 1.00 69.69 80 ARG A CA 1
ATOM 587 C C . ARG A 1 80 ? 30.729 16.635 5.151 1.00 69.69 80 ARG A C 1
ATOM 589 O O . ARG A 1 80 ? 31.768 17.108 4.697 1.00 69.69 80 ARG A O 1
ATOM 596 N N . ALA A 1 81 ? 30.255 16.918 6.359 1.00 67.31 81 ALA A N 1
ATOM 597 C CA . ALA A 1 81 ? 30.978 17.773 7.281 1.00 67.31 81 ALA A CA 1
ATOM 598 C C . ALA A 1 81 ? 32.358 17.151 7.574 1.00 67.31 81 ALA A C 1
ATOM 600 O O . ALA A 1 81 ? 32.479 15.938 7.775 1.00 67.31 81 ALA A O 1
ATOM 601 N N . THR A 1 82 ? 33.406 17.974 7.522 1.00 67.44 82 THR A N 1
ATOM 602 C CA . THR A 1 82 ? 34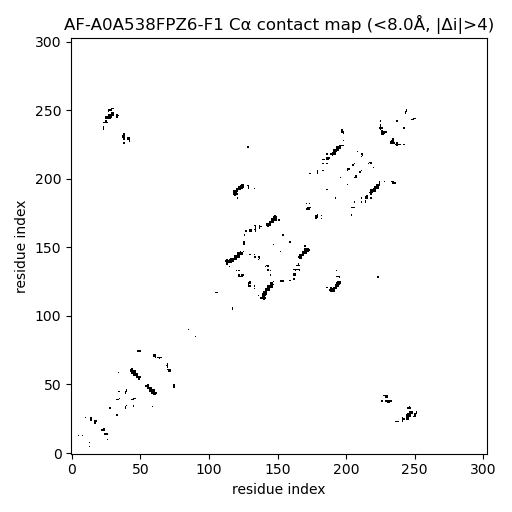.786 17.593 7.868 1.00 67.44 82 THR A CA 1
ATOM 603 C C . THR A 1 82 ? 34.923 17.273 9.354 1.00 67.44 82 THR A C 1
ATOM 605 O O . THR A 1 82 ? 35.723 16.417 9.724 1.00 67.44 82 THR A O 1
ATOM 608 N N . GLU A 1 83 ? 34.089 17.896 10.181 1.00 62.38 83 GLU A N 1
ATOM 609 C CA . GLU A 1 83 ? 33.891 17.579 11.592 1.00 62.38 83 GLU A CA 1
ATOM 610 C C . GLU A 1 83 ? 32.522 16.911 11.779 1.00 62.38 83 GLU A C 1
ATOM 612 O O . GLU A 1 83 ? 31.584 17.227 11.041 1.00 62.38 83 GLU A O 1
ATOM 617 N N . PRO A 1 84 ? 32.360 15.973 12.729 1.00 60.16 84 PRO A N 1
ATOM 618 C CA . PRO A 1 84 ? 31.042 15.437 13.039 1.00 60.16 84 PRO A CA 1
ATOM 619 C C . PRO A 1 84 ? 30.100 16.603 13.387 1.00 60.16 84 PRO A C 1
ATOM 621 O O . PRO A 1 84 ? 30.475 17.460 14.187 1.00 60.16 84 PRO A O 1
ATOM 624 N N . PRO A 1 85 ? 28.897 16.680 12.787 1.00 57.81 85 PRO A N 1
ATOM 625 C CA . PRO A 1 85 ? 27.981 17.779 13.063 1.00 57.81 85 PRO A CA 1
ATOM 626 C C . PRO A 1 85 ? 27.686 17.852 14.567 1.00 57.81 85 PRO A C 1
ATOM 628 O O . PRO A 1 85 ? 27.565 16.817 15.222 1.00 57.81 85 PRO A O 1
ATOM 631 N N . SER A 1 86 ? 27.521 19.062 15.110 1.00 57.56 86 SER A N 1
ATOM 632 C CA . SER A 1 86 ? 27.248 19.322 16.537 1.00 57.56 86 SER A CA 1
ATOM 633 C C . SER A 1 86 ? 25.958 18.677 17.078 1.00 57.56 86 SER A C 1
ATOM 635 O O . SER A 1 86 ? 25.652 18.787 18.261 1.00 57.56 86 SER A O 1
ATOM 637 N N . ILE A 1 87 ? 25.209 17.961 16.240 1.00 52.72 87 ILE A N 1
ATOM 638 C CA . ILE A 1 87 ? 24.127 17.054 16.645 1.00 52.72 87 ILE A CA 1
ATOM 639 C C . ILE A 1 87 ? 24.644 15.766 17.319 1.00 52.72 87 ILE A C 1
ATOM 641 O O . ILE A 1 87 ? 23.851 15.042 17.911 1.00 52.72 87 ILE A O 1
ATOM 645 N N . TRP A 1 88 ? 25.942 15.453 17.189 1.00 52.12 88 TRP A N 1
ATOM 646 C CA . TRP A 1 88 ? 26.611 14.345 17.890 1.00 52.12 88 TRP A CA 1
ATOM 647 C C . TRP A 1 88 ? 27.288 14.776 19.193 1.00 52.12 88 TRP A C 1
ATOM 649 O O . TRP A 1 88 ? 27.559 13.929 20.039 1.00 52.12 88 TRP A O 1
ATOM 659 N N . THR A 1 89 ? 27.545 16.074 19.392 1.00 58.00 89 THR A N 1
ATOM 660 C CA . THR A 1 89 ? 27.531 16.599 20.762 1.00 58.00 89 THR A CA 1
ATOM 661 C C . THR A 1 89 ? 26.107 16.410 21.255 1.00 58.00 89 THR A C 1
ATOM 663 O O . THR A 1 89 ? 25.187 16.754 20.521 1.00 58.00 89 THR A O 1
ATOM 666 N N . GLU A 1 90 ? 25.923 15.816 22.435 1.00 54.47 90 GLU A N 1
ATOM 667 C CA . GLU A 1 90 ? 24.623 15.612 23.085 1.00 54.47 90 GLU A CA 1
ATOM 668 C C . GLU A 1 90 ? 23.919 16.961 23.336 1.00 54.47 90 GLU A C 1
ATOM 670 O O . GLU A 1 90 ? 23.754 17.406 24.470 1.00 54.47 90 GLU A O 1
ATOM 675 N N . ALA A 1 91 ? 23.491 17.658 22.285 1.00 56.38 91 ALA A N 1
ATOM 676 C CA . ALA A 1 91 ? 22.419 18.614 22.391 1.00 56.38 91 ALA A CA 1
ATOM 677 C C . ALA A 1 91 ? 21.247 17.774 22.879 1.00 56.38 91 ALA A C 1
ATOM 679 O O . ALA A 1 91 ? 20.716 16.956 22.123 1.00 56.38 91 ALA A O 1
ATOM 680 N N . GLN A 1 92 ? 20.963 17.889 24.181 1.00 55.53 92 GLN A N 1
ATOM 681 C CA . GLN A 1 92 ? 19.888 17.185 24.860 1.00 55.53 92 GLN A CA 1
ATOM 682 C C . GLN A 1 92 ? 18.693 17.217 23.923 1.00 55.53 92 GLN A C 1
ATOM 684 O O . GLN A 1 92 ? 18.202 18.304 23.604 1.00 55.53 92 GLN A O 1
ATOM 689 N N . TRP A 1 93 ? 18.293 16.040 23.425 1.00 56.59 93 TRP A N 1
ATOM 690 C CA . TRP A 1 93 ? 17.019 15.869 22.740 1.00 56.59 93 TRP A CA 1
ATOM 691 C C . TRP A 1 93 ? 16.023 16.731 23.505 1.00 56.59 93 TRP A C 1
ATOM 693 O O . TRP A 1 93 ? 15.879 16.556 24.720 1.00 56.59 93 TRP A O 1
ATOM 703 N N . ALA A 1 94 ? 15.447 17.736 22.842 1.00 57.03 94 ALA A N 1
ATOM 704 C CA . ALA A 1 94 ? 14.509 18.615 23.506 1.00 57.03 94 ALA A CA 1
ATOM 705 C C . ALA A 1 94 ? 13.375 17.713 23.997 1.00 57.03 94 ALA A C 1
ATOM 707 O O . ALA A 1 94 ? 12.568 17.224 23.214 1.00 57.03 94 ALA A O 1
ATOM 708 N N . THR A 1 95 ? 13.327 17.467 25.305 1.00 56.34 95 THR A N 1
ATOM 709 C CA . THR A 1 95 ? 12.354 16.590 25.969 1.00 56.34 95 THR A CA 1
ATOM 710 C C . THR A 1 95 ? 10.937 17.140 25.909 1.00 56.34 95 THR A C 1
ATOM 712 O O . THR A 1 95 ? 10.028 16.547 26.479 1.00 56.34 95 THR A O 1
ATOM 715 N N . THR A 1 96 ? 10.736 18.261 25.212 1.00 53.53 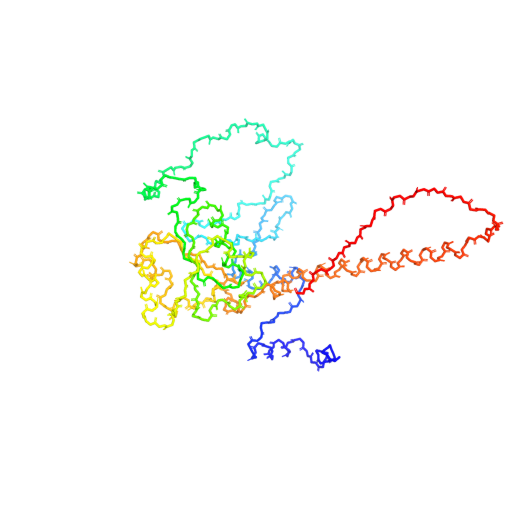96 THR A N 1
ATOM 716 C CA . THR A 1 96 ? 9.423 18.818 24.928 1.00 53.53 96 THR A CA 1
ATOM 717 C C . THR A 1 96 ? 8.771 17.937 23.866 1.00 53.53 96 THR A C 1
ATOM 719 O O . THR A 1 96 ? 9.209 17.961 22.714 1.00 53.53 96 THR A O 1
ATOM 722 N N . PRO A 1 97 ? 7.741 17.143 24.207 1.00 54.50 97 PRO A N 1
ATOM 723 C CA . PRO A 1 97 ? 7.015 16.382 23.206 1.00 54.50 97 PRO A CA 1
ATOM 724 C C . PRO A 1 97 ? 6.460 17.368 22.178 1.00 54.50 97 PRO A C 1
ATOM 726 O O . PRO A 1 97 ? 5.907 18.405 22.556 1.00 54.50 97 PRO A O 1
ATOM 729 N N . ALA A 1 98 ? 6.600 17.057 20.888 1.00 52.72 98 ALA A N 1
ATOM 730 C CA . ALA A 1 98 ? 5.858 17.765 19.855 1.00 52.72 98 ALA A CA 1
ATOM 731 C C . ALA A 1 98 ? 4.376 17.751 20.257 1.00 52.72 98 ALA A C 1
ATOM 733 O O . ALA A 1 98 ? 3.837 16.677 20.508 1.00 52.72 98 ALA A O 1
ATOM 734 N N . SER A 1 99 ? 3.801 18.950 20.413 1.00 50.72 99 SER A N 1
ATOM 735 C CA . SER A 1 99 ? 2.409 19.257 20.767 1.00 50.72 99 SER A CA 1
ATOM 736 C C . SER A 1 99 ? 1.545 18.034 21.090 1.00 50.72 99 SER A C 1
ATOM 738 O O . SER A 1 99 ? 1.104 17.310 20.197 1.00 50.72 99 SER A O 1
ATOM 740 N N . THR A 1 100 ? 1.225 17.859 22.372 1.00 46.00 100 THR A N 1
ATOM 741 C CA . THR A 1 100 ? 0.120 17.027 22.863 1.00 46.00 100 THR A CA 1
ATOM 742 C C . THR A 1 100 ? -1.223 17.618 22.428 1.00 46.00 100 THR A C 1
ATOM 744 O O . THR A 1 100 ? -2.103 17.902 23.241 1.00 46.00 100 THR A O 1
ATOM 747 N N . THR A 1 101 ? -1.425 17.790 21.121 1.00 45.53 101 THR A N 1
ATOM 748 C CA . THR A 1 101 ? -2.775 17.825 20.577 1.00 45.53 101 THR A CA 1
ATOM 749 C C . THR A 1 101 ? -3.303 16.421 20.801 1.00 45.53 101 THR A C 1
ATOM 751 O O . THR A 1 101 ? -2.979 15.492 20.067 1.00 45.53 101 THR A O 1
ATOM 754 N N . ARG A 1 102 ? -3.989 16.249 21.934 1.00 46.72 102 ARG A N 1
ATOM 755 C CA . ARG A 1 102 ? -4.624 15.006 22.347 1.00 46.72 102 ARG A CA 1
ATOM 756 C C . ARG A 1 102 ? -5.460 14.510 21.167 1.00 46.72 102 ARG A C 1
ATOM 758 O O . ARG A 1 102 ? -6.554 15.022 20.950 1.00 46.72 102 ARG A O 1
ATOM 765 N N . LEU A 1 103 ? -4.971 13.499 20.446 1.00 49.91 103 LEU A N 1
ATOM 766 C CA . LEU A 1 103 ? -5.858 12.481 19.891 1.00 49.91 103 LEU A CA 1
ATOM 767 C C . LEU A 1 103 ? -6.775 12.103 21.053 1.00 49.91 103 LEU A C 1
ATOM 769 O O . LEU A 1 103 ? -6.283 11.725 22.121 1.00 49.91 103 LEU A O 1
ATOM 773 N N . GLY A 1 104 ? -8.063 12.416 20.906 1.00 46.44 104 GLY A N 1
ATOM 774 C CA . GLY A 1 104 ? -9.031 12.429 21.994 1.00 46.44 104 GLY A CA 1
ATOM 775 C C . GLY A 1 104 ? -8.861 11.199 22.873 1.00 46.44 104 GLY A C 1
ATOM 776 O O . GLY A 1 104 ? -8.843 10.073 22.383 1.00 46.44 104 GLY A O 1
ATOM 777 N N . ALA A 1 105 ? -8.672 11.427 24.171 1.00 45.97 105 ALA A N 1
ATOM 778 C CA . ALA A 1 105 ? -8.454 10.372 25.139 1.00 45.97 105 ALA A CA 1
ATOM 779 C C . ALA A 1 105 ? -9.637 9.388 25.132 1.00 45.97 105 ALA A C 1
ATOM 781 O O . ALA A 1 105 ? -10.614 9.559 25.851 1.00 45.97 105 ALA A O 1
ATOM 782 N N . ARG A 1 106 ? -9.500 8.305 24.367 1.00 49.34 106 ARG A N 1
ATOM 783 C CA . ARG A 1 106 ? -10.056 6.991 24.697 1.00 49.34 106 ARG A CA 1
ATOM 784 C C . ARG A 1 106 ? -8.998 6.171 25.432 1.00 49.34 106 ARG A C 1
ATOM 786 O O . ARG A 1 106 ? -8.769 5.002 25.151 1.00 49.34 106 ARG A O 1
ATOM 793 N N . ALA A 1 107 ? -8.339 6.803 26.398 1.00 47.16 107 ALA A N 1
ATOM 794 C CA . ALA A 1 107 ? -7.527 6.101 27.372 1.00 47.16 107 ALA A CA 1
ATOM 795 C C . ALA A 1 107 ? -8.460 5.550 28.457 1.00 47.16 107 ALA A C 1
ATOM 797 O O . ALA A 1 107 ? -8.787 6.236 29.421 1.00 47.16 107 ALA A O 1
ATOM 798 N N . ALA A 1 108 ? -8.901 4.307 28.285 1.00 42.72 108 ALA A N 1
ATOM 799 C CA . ALA A 1 108 ? -9.398 3.493 29.385 1.00 42.72 108 ALA A CA 1
ATOM 800 C C . ALA A 1 108 ? -8.970 2.040 29.156 1.00 42.72 108 ALA A C 1
ATOM 802 O O . ALA A 1 108 ? -9.598 1.297 28.407 1.00 42.72 108 ALA A O 1
ATOM 803 N N . GLY A 1 109 ? -7.860 1.665 29.793 1.00 39.16 109 GLY A N 1
ATOM 804 C CA . GLY A 1 109 ? -7.331 0.305 29.791 1.00 39.16 109 GLY A CA 1
ATOM 805 C C . GLY A 1 109 ? -5.855 0.275 30.165 1.00 39.16 109 GLY A C 1
ATOM 806 O O . GLY A 1 109 ? -5.009 0.073 29.303 1.00 39.16 109 GLY A O 1
ATOM 807 N N . GLY A 1 110 ? -5.545 0.522 31.441 1.00 42.66 110 GLY A N 1
ATOM 808 C CA . GLY A 1 110 ? -4.193 0.385 31.975 1.00 42.66 110 GLY A CA 1
ATOM 809 C C . GLY A 1 110 ? -3.682 -1.050 31.828 1.00 42.66 110 GLY A C 1
ATOM 810 O O . GLY A 1 110 ? -4.215 -1.975 32.434 1.00 42.66 110 GLY A O 1
ATOM 811 N N . GLY A 1 111 ? -2.643 -1.217 31.021 1.00 44.19 111 GLY A N 1
ATOM 812 C CA . GLY A 1 111 ? -1.888 -2.450 30.850 1.00 44.19 111 GLY A CA 1
ATOM 813 C C . GLY A 1 111 ? -0.739 -2.208 29.875 1.00 44.19 111 GLY A C 1
ATOM 814 O O . GLY A 1 111 ? -0.859 -1.355 29.003 1.00 44.19 111 GLY A O 1
ATOM 815 N N . ALA A 1 112 ? 0.371 -2.923 30.065 1.00 55.97 112 ALA A N 1
ATOM 816 C CA . ALA A 1 112 ? 1.587 -2.930 29.246 1.00 55.97 112 ALA A CA 1
ATOM 817 C C . ALA A 1 112 ? 1.332 -2.780 27.727 1.00 55.97 112 ALA A C 1
ATOM 819 O O . ALA A 1 112 ? 1.178 -3.769 27.015 1.00 55.97 112 ALA A O 1
ATOM 820 N N . GLY A 1 113 ? 1.276 -1.544 27.232 1.00 68.50 113 GLY A N 1
ATOM 821 C CA . GLY A 1 113 ? 0.920 -1.229 25.852 1.00 68.50 113 GLY A CA 1
ATOM 822 C C . GLY A 1 113 ? 2.026 -0.434 25.173 1.00 68.50 113 GLY A C 1
ATOM 823 O O . GLY A 1 113 ? 2.578 0.486 25.773 1.00 68.50 113 GLY A O 1
ATOM 824 N N . GLY A 1 114 ? 2.363 -0.813 23.937 1.00 86.94 114 GLY A N 1
ATOM 825 C CA . GLY A 1 114 ? 3.332 -0.101 23.102 1.00 86.94 114 GLY A CA 1
ATOM 826 C C . GLY A 1 114 ? 2.879 1.319 22.723 1.00 86.94 114 GLY A C 1
ATOM 827 O O . GLY A 1 114 ? 1.790 1.750 23.108 1.00 86.94 114 GLY A O 1
ATOM 828 N N . PRO A 1 115 ? 3.687 2.068 21.953 1.00 94.44 115 PRO A N 1
ATOM 829 C CA . PRO A 1 115 ? 3.409 3.468 21.613 1.00 94.44 115 PRO A CA 1
ATOM 830 C C . PRO A 1 115 ? 2.080 3.705 20.872 1.00 94.44 115 PRO A C 1
ATOM 832 O O . PRO A 1 115 ? 1.600 4.833 20.859 1.00 94.44 115 PRO A O 1
ATOM 835 N N . LEU A 1 116 ? 1.476 2.671 20.275 1.00 95.19 116 LEU A N 1
ATOM 836 C CA . LEU A 1 116 ? 0.172 2.730 19.604 1.00 95.19 116 LEU A CA 1
ATOM 837 C C . LEU A 1 116 ? -0.956 2.060 20.406 1.00 95.19 116 LEU A C 1
ATOM 839 O O . LEU A 1 116 ? -1.992 1.700 19.847 1.00 95.19 116 LEU A O 1
ATOM 843 N N . ALA A 1 117 ? -0.778 1.877 21.716 1.00 93.00 117 ALA A N 1
ATOM 844 C CA . ALA A 1 117 ? -1.830 1.355 22.580 1.00 93.00 117 ALA A CA 1
ATOM 845 C C . ALA A 1 117 ? -3.107 2.206 22.480 1.00 93.00 117 ALA A C 1
ATOM 847 O O . ALA A 1 117 ? -3.076 3.430 22.590 1.00 93.00 117 ALA A O 1
ATOM 848 N N . GLY A 1 118 ? -4.243 1.538 22.273 1.00 90.88 118 GLY A N 1
ATOM 849 C CA . GLY A 1 118 ? -5.547 2.182 22.089 1.00 90.88 118 GLY A CA 1
ATOM 850 C C . GLY A 1 118 ? -5.891 2.530 20.638 1.00 90.88 118 GLY A C 1
ATOM 851 O O . GLY A 1 118 ? -7.070 2.723 20.354 1.00 90.88 118 GLY A O 1
ATOM 852 N N . VAL A 1 119 ? -4.919 2.523 19.719 1.00 96.75 119 VAL A N 1
ATOM 853 C CA . VAL A 1 119 ? -5.168 2.721 18.282 1.00 96.75 119 VAL A CA 1
ATOM 854 C C . VAL A 1 119 ? -5.832 1.478 17.692 1.00 96.75 119 VAL A C 1
ATOM 856 O O . VAL A 1 119 ? -5.412 0.348 17.956 1.00 96.75 119 VAL A O 1
ATOM 859 N N . ARG A 1 120 ? -6.864 1.675 16.872 1.00 98.31 120 ARG A N 1
ATOM 860 C CA . ARG A 1 120 ? -7.625 0.624 16.191 1.00 98.31 120 ARG A CA 1
ATOM 861 C C . ARG A 1 120 ? -7.443 0.721 14.685 1.00 98.31 120 ARG A C 1
ATOM 863 O O . ARG A 1 120 ? -7.655 1.775 14.092 1.00 98.31 120 ARG A O 1
ATOM 870 N N . VAL A 1 121 ? -7.097 -0.404 14.069 1.00 98.62 121 VAL A N 1
ATOM 871 C CA . VAL A 1 121 ? -6.788 -0.491 12.639 1.00 98.62 121 VAL A CA 1
ATOM 872 C C . VAL A 1 121 ? -7.665 -1.553 11.984 1.00 98.62 121 VAL A C 1
ATOM 874 O O . VAL A 1 121 ? -7.781 -2.664 12.505 1.00 98.62 121 VAL A O 1
ATOM 877 N N . LEU A 1 122 ? -8.257 -1.223 10.837 1.00 98.56 122 LEU A N 1
ATOM 878 C CA . LEU A 1 122 ? -8.843 -2.192 9.911 1.00 98.56 122 LEU A CA 1
ATOM 879 C C . LEU A 1 122 ? -7.873 -2.396 8.746 1.00 98.56 122 LEU A C 1
ATOM 881 O O . LEU A 1 122 ? -7.639 -1.480 7.962 1.00 98.56 122 LEU A O 1
ATOM 885 N N . ASP A 1 123 ? -7.313 -3.594 8.637 1.00 98.38 123 ASP A N 1
ATOM 886 C CA . ASP A 1 123 ? -6.436 -3.983 7.536 1.00 98.38 123 ASP A CA 1
ATOM 887 C C . ASP A 1 123 ? -7.239 -4.777 6.502 1.00 98.38 123 ASP A C 1
ATOM 889 O O . ASP A 1 123 ? -7.593 -5.934 6.728 1.00 98.38 123 ASP A O 1
ATOM 893 N N . LEU A 1 124 ? -7.561 -4.137 5.377 1.00 97.88 124 LEU A N 1
ATOM 894 C CA . LEU A 1 124 ? -8.229 -4.753 4.223 1.00 97.88 124 LEU A CA 1
ATOM 895 C C . LEU A 1 124 ? -7.213 -5.365 3.245 1.00 97.88 124 LEU A C 1
ATOM 897 O O . LEU A 1 124 ? -7.588 -5.932 2.214 1.00 97.88 124 LEU A O 1
ATOM 901 N N . GLY A 1 125 ? -5.921 -5.195 3.526 1.00 95.00 125 GLY A N 1
ATOM 902 C CA . GLY A 1 125 ? -4.843 -5.571 2.643 1.00 95.00 125 GLY A CA 1
ATOM 903 C C . GLY A 1 125 ? -4.753 -7.078 2.435 1.00 95.00 125 GLY A C 1
ATOM 904 O O . GLY A 1 125 ? -5.025 -7.885 3.327 1.00 95.00 125 GLY A O 1
ATOM 905 N N . ALA A 1 126 ? -4.311 -7.460 1.243 1.00 92.69 126 ALA A N 1
ATOM 906 C CA . ALA A 1 126 ? -4.065 -8.841 0.861 1.00 92.69 126 ALA A CA 1
ATOM 907 C C . ALA A 1 126 ? -2.572 -9.107 0.627 1.00 92.69 126 ALA A C 1
ATOM 909 O O . ALA A 1 126 ? -1.794 -8.200 0.306 1.00 92.69 126 ALA A O 1
ATOM 910 N N . ILE A 1 127 ? -2.183 -10.378 0.704 1.00 93.19 127 ILE A N 1
ATOM 911 C CA . ILE A 1 127 ? -0.833 -10.863 0.405 1.00 93.19 127 ILE A CA 1
ATOM 912 C C . ILE A 1 127 ? 0.210 -10.395 1.431 1.00 93.19 127 ILE A C 1
ATOM 914 O O . ILE A 1 127 ? 0.373 -11.039 2.465 1.00 93.19 127 ILE A O 1
ATOM 918 N N . ILE A 1 128 ? 0.950 -9.317 1.145 1.00 94.44 128 ILE A N 1
ATOM 919 C CA . ILE A 1 128 ? 2.141 -8.929 1.921 1.00 94.44 128 ILE A CA 1
ATOM 920 C C . ILE A 1 128 ? 2.126 -7.448 2.300 1.00 94.44 128 ILE A C 1
ATOM 922 O O . ILE A 1 128 ? 2.213 -7.149 3.480 1.00 94.44 128 ILE A O 1
ATOM 926 N N . ALA A 1 129 ? 2.028 -6.513 1.347 1.00 94.50 129 ALA A N 1
ATOM 927 C CA . ALA A 1 129 ? 2.314 -5.097 1.625 1.00 94.50 129 ALA A CA 1
ATOM 928 C C . ALA A 1 129 ? 1.380 -4.460 2.677 1.00 94.50 129 ALA A C 1
ATOM 930 O O . ALA A 1 129 ? 1.868 -3.879 3.644 1.00 94.50 129 ALA A O 1
ATOM 931 N N . GLY A 1 130 ? 0.060 -4.611 2.514 1.00 95.50 130 GLY A N 1
ATOM 932 C CA . GLY A 1 130 ? -0.932 -4.178 3.510 1.00 95.50 130 GLY A CA 1
ATOM 933 C C . GLY A 1 130 ? -0.797 -4.930 4.841 1.00 95.50 130 GLY A C 1
ATOM 934 O O . GLY A 1 130 ? -0.510 -4.288 5.851 1.00 95.50 130 GLY A O 1
ATOM 935 N N . PRO A 1 131 ? -0.854 -6.279 4.826 1.00 95.94 131 PRO A N 1
ATOM 936 C CA . PRO A 1 131 ? -0.633 -7.119 6.004 1.00 95.94 131 PRO A CA 1
ATOM 937 C C . PRO A 1 131 ? 0.593 -6.750 6.831 1.00 95.94 131 PRO A C 1
ATOM 939 O O . PRO A 1 131 ? 0.520 -6.604 8.049 1.00 95.94 131 PRO A O 1
ATOM 942 N N . PHE A 1 132 ? 1.728 -6.537 6.171 1.00 97.06 132 PHE A N 1
ATOM 943 C CA . PHE A 1 132 ? 2.970 -6.204 6.845 1.00 97.06 132 PHE A CA 1
ATOM 944 C C . PHE A 1 132 ? 2.893 -4.845 7.546 1.00 97.06 132 PHE A C 1
ATOM 946 O O . PHE A 1 132 ? 3.350 -4.727 8.682 1.00 97.06 132 PHE A O 1
ATOM 953 N N . ALA A 1 133 ? 2.257 -3.842 6.929 1.00 97.19 133 ALA A N 1
ATOM 954 C CA . ALA A 1 133 ? 1.988 -2.570 7.594 1.00 97.19 133 ALA A CA 1
ATOM 955 C C . ALA A 1 133 ? 1.103 -2.769 8.839 1.00 97.19 133 ALA A C 1
ATOM 957 O O . ALA A 1 133 ? 1.434 -2.264 9.911 1.00 97.19 133 ALA A O 1
ATOM 958 N N . GLY A 1 134 ? 0.037 -3.569 8.734 1.00 97.25 134 GLY A N 1
ATOM 959 C CA . GLY A 1 134 ? -0.809 -3.927 9.874 1.00 97.25 134 GLY A CA 1
ATOM 960 C C . GLY A 1 134 ? -0.046 -4.663 10.983 1.00 97.25 134 GLY A C 1
ATOM 961 O O . GLY A 1 134 ? -0.202 -4.341 12.159 1.00 97.25 134 GLY A O 1
ATOM 962 N N . ALA A 1 135 ? 0.837 -5.601 10.639 1.00 96.50 135 ALA A N 1
ATOM 963 C CA . ALA A 1 135 ? 1.646 -6.333 11.613 1.00 96.50 135 ALA A CA 1
ATOM 964 C C . ALA A 1 135 ? 2.613 -5.411 12.370 1.00 96.50 135 ALA A C 1
ATOM 966 O O . ALA A 1 135 ? 2.710 -5.509 13.591 1.00 96.50 135 ALA A O 1
ATOM 967 N N . LEU A 1 136 ? 3.264 -4.466 11.681 1.00 96.88 136 LEU A N 1
ATOM 968 C CA . LEU A 1 136 ? 4.117 -3.464 12.329 1.00 96.88 136 LEU A CA 1
ATOM 969 C C . LEU A 1 136 ? 3.325 -2.605 13.327 1.00 96.88 136 LEU A C 1
ATOM 971 O O . LEU A 1 136 ? 3.793 -2.363 14.438 1.00 96.88 136 LEU A O 1
ATOM 975 N N . LEU A 1 137 ? 2.107 -2.181 12.974 1.00 97.25 137 LEU A N 1
ATOM 976 C CA . LEU A 1 137 ? 1.246 -1.420 13.888 1.00 97.25 137 LEU A CA 1
ATOM 977 C C . LEU A 1 137 ? 0.811 -2.261 15.097 1.00 97.25 137 LEU A C 1
ATOM 979 O O . LEU A 1 137 ? 0.785 -1.752 16.219 1.00 97.25 137 LEU A O 1
ATOM 983 N N . ALA A 1 138 ? 0.516 -3.548 14.893 1.00 96.31 138 ALA A N 1
ATOM 984 C CA . ALA A 1 138 ? 0.186 -4.473 15.973 1.00 96.31 138 ALA A CA 1
ATOM 985 C C . ALA A 1 138 ? 1.368 -4.680 16.935 1.00 96.31 138 ALA A C 1
ATOM 987 O O . ALA A 1 138 ? 1.181 -4.657 18.151 1.00 96.31 138 ALA A O 1
ATOM 988 N N . GLU A 1 139 ? 2.592 -4.822 16.415 1.00 94.88 139 GLU A N 1
ATOM 989 C CA . GLU A 1 139 ? 3.809 -4.930 17.234 1.00 94.88 139 GLU A CA 1
ATOM 990 C C . GLU A 1 139 ? 4.083 -3.657 18.050 1.00 94.88 139 GLU A C 1
ATOM 992 O O . GLU A 1 139 ? 4.602 -3.733 19.163 1.00 94.88 139 GLU A O 1
ATOM 997 N N . LEU A 1 140 ? 3.657 -2.495 17.551 1.00 95.69 140 LEU A N 1
ATOM 998 C CA . LEU A 1 140 ? 3.695 -1.226 18.280 1.00 95.69 140 LEU A CA 1
ATOM 999 C C . LEU A 1 140 ? 2.527 -1.043 19.270 1.00 95.69 140 LEU A C 1
ATOM 1001 O O . LEU A 1 140 ? 2.456 -0.013 19.941 1.00 95.69 140 LEU A O 1
ATOM 1005 N N . GLY A 1 141 ? 1.634 -2.027 19.409 1.00 94.69 141 GLY A N 1
ATOM 1006 C CA . GLY A 1 141 ? 0.561 -2.047 20.409 1.00 94.69 141 GLY A CA 1
ATOM 1007 C C . GLY A 1 141 ? -0.833 -1.672 19.898 1.00 94.69 141 GLY A C 1
ATOM 1008 O O . GLY A 1 141 ? -1.764 -1.624 20.704 1.00 94.69 141 GLY A O 1
ATOM 1009 N N . ALA A 1 142 ? -1.010 -1.432 18.595 1.00 97.31 142 ALA A N 1
ATOM 1010 C CA . ALA A 1 142 ? -2.332 -1.180 18.026 1.00 97.31 142 ALA A CA 1
ATOM 1011 C C . ALA A 1 142 ? -3.196 -2.454 18.018 1.00 97.31 142 ALA A C 1
ATOM 1013 O O . ALA A 1 142 ? -2.712 -3.573 17.840 1.00 97.31 142 ALA A O 1
ATOM 1014 N N . THR A 1 143 ? -4.513 -2.293 18.146 1.00 97.88 143 THR A N 1
ATOM 1015 C CA . THR A 1 143 ? -5.469 -3.373 17.883 1.00 97.88 143 THR A CA 1
ATOM 1016 C C . THR A 1 143 ? -5.768 -3.421 16.393 1.00 97.88 143 THR A C 1
ATOM 1018 O O . THR A 1 143 ? -6.516 -2.591 15.879 1.00 97.88 143 THR A O 1
ATOM 1021 N N . VAL A 1 144 ? -5.203 -4.410 15.706 1.00 98.31 144 VAL A N 1
ATOM 1022 C CA . VAL A 1 144 ? -5.351 -4.568 14.255 1.00 98.31 144 VAL A CA 1
ATOM 1023 C C . VAL A 1 144 ? -6.307 -5.711 13.946 1.00 98.31 144 VAL A C 1
ATOM 1025 O O . VAL A 1 144 ? -6.100 -6.844 14.391 1.00 98.31 144 VAL A O 1
ATOM 1028 N N . ILE A 1 145 ? -7.368 -5.408 13.201 1.00 98.38 145 ILE A N 1
ATOM 1029 C CA . ILE A 1 145 ? -8.331 -6.384 12.697 1.00 98.38 145 ILE A CA 1
ATOM 1030 C C . ILE A 1 145 ? -8.079 -6.552 11.203 1.00 98.38 145 ILE A C 1
ATOM 1032 O O . ILE A 1 145 ? -8.295 -5.619 10.430 1.00 98.38 145 ILE A O 1
ATOM 1036 N N . LYS A 1 146 ? -7.660 -7.751 10.805 1.00 97.88 146 LYS A N 1
ATOM 1037 C CA . LYS A 1 146 ? -7.543 -8.122 9.402 1.00 97.88 146 LYS A CA 1
ATOM 1038 C C . LYS A 1 146 ? -8.907 -8.507 8.866 1.00 97.88 146 LYS A C 1
ATOM 1040 O O . LYS A 1 146 ? -9.501 -9.467 9.355 1.00 97.88 146 LYS A O 1
ATOM 1045 N N . VAL A 1 147 ? -9.382 -7.787 7.862 1.00 98.00 147 VAL A N 1
ATOM 1046 C CA . VAL A 1 147 ? -10.633 -8.099 7.179 1.00 98.00 147 VAL A CA 1
ATOM 1047 C C . VAL A 1 147 ? -10.322 -8.881 5.915 1.00 98.00 147 VAL A C 1
ATOM 1049 O O . VAL A 1 147 ? -9.604 -8.416 5.034 1.00 98.00 147 VAL A O 1
ATOM 1052 N N . GLU A 1 148 ? -10.862 -10.089 5.831 1.00 96.31 148 GLU A N 1
ATOM 1053 C CA . GLU A 1 148 ? -10.608 -11.015 4.730 1.00 96.31 148 GLU A CA 1
ATOM 1054 C C . GLU A 1 148 ? -11.914 -11.398 4.033 1.00 96.31 148 GLU A C 1
ATOM 1056 O O . GLU A 1 148 ? -12.969 -11.407 4.672 1.00 96.31 148 GLU A O 1
ATOM 1061 N N . PRO A 1 149 ? -11.872 -11.778 2.744 1.00 96.00 149 PRO A N 1
ATOM 1062 C CA . PRO A 1 149 ? -13.015 -12.434 2.122 1.00 96.00 149 PRO A CA 1
ATOM 1063 C C . PRO A 1 149 ? -13.332 -13.755 2.841 1.00 96.00 149 PRO A C 1
ATOM 1065 O O . PRO A 1 149 ? -12.490 -14.319 3.538 1.00 96.00 149 PRO A O 1
ATOM 1068 N N . LEU A 1 150 ? -14.533 -14.302 2.629 1.00 95.62 150 LEU A N 1
ATOM 1069 C CA . LEU A 1 150 ? -14.970 -15.548 3.283 1.00 95.62 150 LEU A CA 1
ATOM 1070 C C . LEU A 1 150 ? -14.068 -16.757 2.976 1.00 95.62 150 LEU A C 1
ATOM 1072 O O . LEU A 1 150 ? -13.950 -17.659 3.799 1.00 95.62 150 LEU A O 1
ATOM 1076 N N . GLY A 1 151 ? -13.406 -16.758 1.814 1.00 93.81 151 GLY A N 1
ATOM 1077 C CA . GLY A 1 151 ? -12.398 -17.761 1.449 1.00 93.81 151 GLY A CA 1
ATOM 1078 C C . GLY A 1 151 ? -11.015 -17.541 2.080 1.00 93.81 151 GLY A C 1
ATOM 1079 O O . GLY A 1 151 ? -10.130 -18.372 1.897 1.00 93.81 151 GLY A O 1
ATOM 1080 N N . GLY A 1 152 ? -10.826 -16.444 2.818 1.00 93.56 152 GLY A N 1
ATOM 1081 C CA . GLY A 1 152 ? -9.547 -16.004 3.367 1.00 93.56 152 GLY A CA 1
ATOM 1082 C C . GLY A 1 152 ? -8.631 -15.333 2.340 1.00 93.56 152 GLY A C 1
ATOM 1083 O O . GLY A 1 152 ? -8.866 -15.365 1.132 1.00 93.56 152 GLY A O 1
ATOM 1084 N N . ASP A 1 153 ? -7.563 -14.707 2.830 1.00 93.00 153 ASP A N 1
ATOM 1085 C CA . ASP A 1 153 ? -6.476 -14.197 1.996 1.00 93.00 153 ASP A CA 1
ATOM 1086 C C . ASP A 1 153 ? -5.839 -15.341 1.186 1.00 93.00 153 ASP A C 1
ATOM 1088 O O . ASP A 1 153 ? -5.486 -16.389 1.731 1.00 93.00 153 ASP A O 1
ATOM 1092 N N . SER 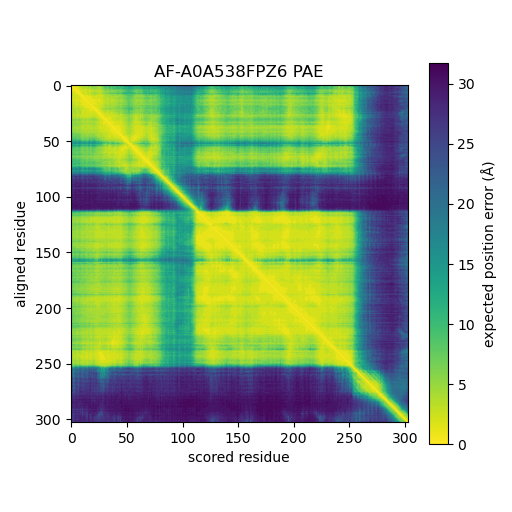A 1 154 ? -5.642 -15.136 -0.118 1.00 90.88 154 SER A N 1
ATOM 1093 C CA . SER A 1 154 ? -4.993 -16.116 -1.002 1.00 90.88 154 SER A CA 1
ATOM 1094 C C . SER A 1 154 ? -3.553 -16.467 -0.600 1.00 90.88 154 SER A C 1
ATOM 1096 O O . SER A 1 154 ? -3.025 -17.477 -1.055 1.00 90.88 154 SER A O 1
ATOM 1098 N N . PHE A 1 155 ? -2.920 -15.662 0.260 1.00 90.94 155 PHE A N 1
ATOM 1099 C CA . PHE A 1 155 ? -1.603 -15.940 0.834 1.00 90.94 155 PHE A CA 1
ATOM 1100 C C . PHE A 1 155 ? -1.658 -16.782 2.122 1.00 90.94 155 PHE A C 1
ATOM 1102 O O . PHE A 1 155 ? -0.650 -16.942 2.813 1.00 90.94 155 PHE A O 1
ATOM 1109 N N . ARG A 1 156 ? -2.824 -17.332 2.489 1.00 90.56 156 ARG A N 1
ATOM 1110 C CA . ARG A 1 156 ? -2.934 -18.281 3.604 1.00 90.56 156 ARG A CA 1
ATOM 1111 C C . ARG A 1 156 ? -2.116 -19.539 3.316 1.00 90.56 156 ARG A C 1
ATOM 1113 O O . ARG A 1 156 ? -2.353 -20.256 2.351 1.00 90.56 156 ARG A O 1
ATOM 1120 N N . GLY A 1 157 ? -1.150 -19.806 4.188 1.00 87.44 157 GLY A N 1
ATOM 1121 C CA . GLY A 1 157 ? -0.200 -20.905 4.053 1.00 87.44 157 GLY A CA 1
ATOM 1122 C C . GLY A 1 157 ? 1.080 -20.648 4.853 1.00 87.44 157 GLY A C 1
ATOM 1123 O O . GLY A 1 157 ? 1.118 -19.730 5.685 1.00 87.44 157 GLY A O 1
ATOM 1124 N N . PRO A 1 158 ? 2.139 -21.443 4.619 1.00 77.25 158 PRO A N 1
ATOM 1125 C CA . PRO A 1 158 ? 3.455 -21.211 5.206 1.00 77.25 158 PRO A CA 1
ATOM 1126 C C . PRO A 1 158 ? 3.966 -19.817 4.807 1.00 77.25 158 PRO A C 1
ATOM 1128 O O . PRO A 1 158 ? 4.241 -19.562 3.642 1.00 77.25 158 PRO A O 1
ATOM 1131 N N . GLY A 1 159 ? 4.037 -18.894 5.768 1.00 84.12 159 GLY A N 1
ATOM 1132 C CA . GLY A 1 159 ? 4.430 -17.496 5.535 1.00 84.12 159 GLY A CA 1
ATOM 1133 C C . GLY A 1 159 ? 3.352 -16.465 5.876 1.00 84.12 159 GLY A C 1
ATOM 1134 O O . GLY A 1 159 ? 3.701 -15.335 6.204 1.00 84.12 159 GLY A O 1
ATOM 1135 N N . PHE A 1 160 ? 2.068 -16.844 5.930 1.00 91.44 160 PHE A N 1
ATOM 1136 C CA . PHE A 1 160 ? 0.989 -15.921 6.318 1.00 91.44 160 PHE A CA 1
ATOM 1137 C C . PHE A 1 160 ? 1.260 -15.277 7.685 1.00 91.44 160 PHE A C 1
ATOM 1139 O O . PHE A 1 160 ? 1.193 -14.059 7.837 1.00 91.44 160 PHE A O 1
ATOM 1146 N N . ALA A 1 161 ? 1.658 -16.087 8.668 1.00 89.50 161 ALA A N 1
ATOM 1147 C CA . ALA A 1 161 ? 1.959 -15.616 10.016 1.00 89.50 161 ALA A CA 1
ATOM 1148 C C . ALA A 1 161 ? 3.133 -14.621 10.070 1.00 89.50 161 ALA A C 1
ATOM 1150 O O . ALA A 1 161 ? 3.158 -13.790 10.971 1.00 89.50 161 ALA A O 1
ATOM 1151 N N . ALA A 1 162 ? 4.074 -14.661 9.119 1.00 90.56 162 ALA A N 1
ATOM 1152 C CA . ALA A 1 162 ? 5.215 -13.743 9.102 1.00 90.56 162 ALA A CA 1
ATOM 1153 C C . ALA A 1 162 ? 4.796 -12.293 8.808 1.00 90.56 162 ALA A C 1
ATOM 1155 O O . ALA A 1 162 ? 5.432 -11.366 9.298 1.00 90.56 162 ALA A O 1
ATOM 1156 N N . TYR A 1 163 ? 3.710 -12.105 8.054 1.00 94.25 163 TYR A N 1
ATOM 1157 C CA . TYR A 1 163 ? 3.211 -10.784 7.658 1.00 94.25 163 TYR A CA 1
ATOM 1158 C C . TYR A 1 163 ? 1.908 -10.388 8.350 1.00 94.25 163 TYR A C 1
ATOM 1160 O O . TYR A 1 163 ? 1.465 -9.266 8.182 1.00 94.25 163 TYR A O 1
ATOM 1168 N N . ASN A 1 164 ? 1.285 -11.284 9.118 1.00 95.38 164 ASN A N 1
ATOM 1169 C CA . ASN A 1 164 ? -0.005 -11.043 9.779 1.00 95.38 164 ASN A CA 1
ATOM 1170 C C . ASN A 1 164 ? 0.074 -11.234 11.304 1.00 95.38 164 ASN A C 1
ATOM 1172 O O . ASN A 1 164 ? -0.946 -11.350 11.984 1.00 95.38 164 ASN A O 1
ATOM 1176 N N . LYS A 1 165 ? 1.288 -11.318 11.859 1.00 93.31 165 LYS A N 1
ATOM 1177 C CA . LYS A 1 165 ? 1.513 -11.520 13.293 1.00 93.31 165 LYS A CA 1
ATOM 1178 C C . LYS A 1 165 ? 0.850 -10.405 14.106 1.00 93.31 165 LYS A C 1
ATOM 1180 O O . LYS A 1 165 ? 0.937 -9.235 13.756 1.00 93.31 165 LYS A O 1
ATOM 1185 N N . GLY A 1 166 ? 0.193 -10.782 15.203 1.00 93.25 166 GLY A N 1
ATOM 1186 C CA . GLY A 1 166 ? -0.475 -9.843 16.111 1.00 93.25 166 GLY A CA 1
ATOM 1187 C C . GLY A 1 166 ? -1.839 -9.338 15.628 1.00 93.25 166 GLY A C 1
ATOM 1188 O O . GLY A 1 166 ? -2.574 -8.757 16.424 1.00 93.25 166 GLY A O 1
ATOM 1189 N N . GLN A 1 167 ? -2.218 -9.601 14.374 1.00 96.69 167 GLN A N 1
ATOM 1190 C CA . GLN A 1 167 ? -3.523 -9.216 13.846 1.00 96.69 167 GLN A CA 1
ATOM 1191 C C . GLN A 1 167 ? -4.634 -10.197 14.262 1.00 96.69 167 GLN A C 1
ATOM 1193 O O . GLN A 1 167 ? -4.406 -11.397 14.436 1.00 96.69 167 GLN A O 1
ATOM 1198 N N . ARG A 1 168 ? -5.866 -9.691 14.385 1.00 96.44 168 ARG A N 1
ATOM 1199 C CA . ARG A 1 168 ? -7.083 -10.478 14.645 1.00 96.44 168 ARG A CA 1
ATOM 1200 C C . ARG A 1 168 ? -7.867 -10.650 13.346 1.00 96.44 168 ARG A C 1
ATOM 1202 O O . ARG A 1 168 ? -8.295 -9.659 12.771 1.00 96.44 168 ARG A O 1
ATOM 1209 N N . GLY A 1 169 ? -8.061 -11.882 12.884 1.00 95.75 169 GLY A N 1
ATOM 1210 C CA . GLY A 1 169 ? -8.786 -12.147 11.636 1.00 95.75 169 GLY A CA 1
ATOM 1211 C C . GLY A 1 169 ? -10.304 -11.992 11.773 1.00 95.75 169 GLY A C 1
ATOM 1212 O O . GLY A 1 169 ? -10.890 -12.445 12.756 1.00 95.75 169 GLY A O 1
ATOM 1213 N N . LEU A 1 170 ? -10.935 -11.396 10.765 1.00 97.12 170 LEU A N 1
ATOM 1214 C CA . LEU A 1 170 ? -12.378 -11.245 10.621 1.00 97.12 170 LEU A CA 1
ATOM 1215 C C . LEU A 1 170 ? -12.759 -11.451 9.149 1.00 97.12 170 LEU A C 1
ATOM 1217 O O . LEU A 1 170 ? -12.309 -10.716 8.277 1.00 97.12 170 LEU A O 1
ATOM 1221 N N . ALA A 1 171 ? -13.597 -12.444 8.862 1.00 97.38 171 ALA A N 1
ATOM 1222 C CA . ALA A 1 171 ? -14.055 -12.701 7.500 1.00 97.38 171 ALA A CA 1
ATOM 1223 C C . ALA A 1 171 ? -15.352 -11.926 7.209 1.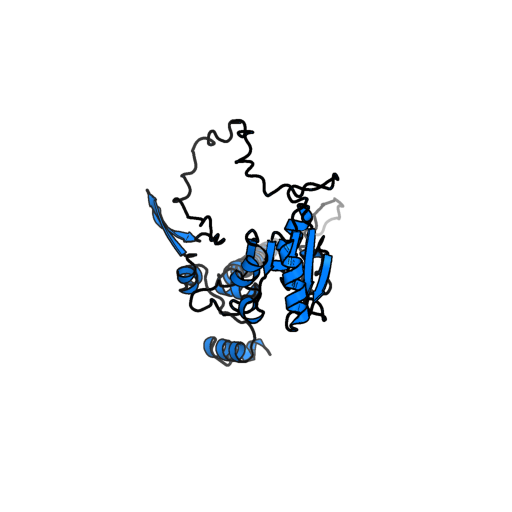00 97.38 171 ALA A C 1
ATOM 1225 O O . ALA A 1 171 ? -16.347 -12.109 7.911 1.00 97.38 171 ALA A O 1
ATOM 1226 N N . ILE A 1 172 ? -15.349 -11.077 6.178 1.00 96.69 172 ILE A N 1
ATOM 1227 C CA . ILE A 1 172 ? -16.510 -10.305 5.714 1.00 96.69 172 ILE A CA 1
ATOM 1228 C C . ILE A 1 172 ? -16.548 -10.334 4.185 1.00 96.69 172 ILE A C 1
ATOM 1230 O O . ILE A 1 172 ? -15.560 -10.035 3.517 1.00 96.69 172 ILE A O 1
ATOM 1234 N N . ASP A 1 173 ? -17.714 -10.635 3.615 1.00 96.75 173 ASP A N 1
ATOM 1235 C CA . ASP A 1 173 ? -17.951 -10.404 2.190 1.00 96.75 173 ASP A CA 1
ATOM 1236 C C . ASP A 1 173 ? -18.290 -8.930 1.930 1.00 96.75 173 ASP A C 1
ATOM 1238 O O . ASP A 1 173 ? -19.435 -8.503 2.082 1.00 96.75 173 ASP A O 1
ATOM 1242 N N . LEU A 1 174 ? -17.288 -8.148 1.528 1.00 96.25 174 LEU A N 1
ATOM 1243 C CA . LEU A 1 174 ? -17.444 -6.722 1.225 1.00 96.25 174 LEU A CA 1
ATOM 1244 C C . LEU A 1 174 ? -18.214 -6.446 -0.076 1.00 96.25 174 LEU A C 1
ATOM 1246 O O . LEU A 1 174 ? -18.585 -5.300 -0.315 1.00 96.25 174 LEU A O 1
ATOM 1250 N N . GLN A 1 175 ? -18.468 -7.458 -0.914 1.00 94.88 175 GLN A N 1
ATOM 1251 C CA . GLN A 1 175 ? -19.311 -7.294 -2.105 1.00 94.88 175 GLN A CA 1
ATOM 1252 C C . GLN A 1 175 ? -20.799 -7.315 -1.743 1.00 94.88 175 GLN A C 1
ATOM 1254 O O . GLN A 1 175 ? -21.627 -6.750 -2.459 1.00 94.88 175 GLN A O 1
ATOM 1259 N N . HIS A 1 176 ? -21.148 -7.939 -0.618 1.00 97.00 176 HIS A N 1
ATOM 1260 C CA . HIS A 1 176 ? -22.510 -7.969 -0.121 1.00 97.00 176 HIS A CA 1
ATOM 1261 C C . HIS A 1 176 ? -22.832 -6.693 0.672 1.00 97.00 176 HIS A C 1
ATOM 1263 O O . HIS A 1 176 ? -22.064 -6.272 1.537 1.00 97.00 176 HIS A O 1
ATOM 1269 N N . ALA A 1 177 ? -24.021 -6.114 0.459 1.00 96.44 177 ALA A N 1
ATOM 1270 C CA . ALA A 1 177 ? -24.437 -4.861 1.104 1.00 96.44 177 ALA A CA 1
ATOM 1271 C C . ALA A 1 177 ? -24.298 -4.895 2.640 1.00 96.44 177 ALA A C 1
ATOM 1273 O O . ALA A 1 177 ? -23.757 -3.968 3.236 1.00 96.44 177 ALA A O 1
ATOM 1274 N N . LYS A 1 178 ? -24.700 -6.008 3.273 1.00 97.25 178 LYS A N 1
ATOM 1275 C CA . LYS A 1 178 ? -24.533 -6.220 4.725 1.00 97.25 178 LYS A CA 1
ATOM 1276 C C . LYS A 1 178 ? -23.071 -6.272 5.182 1.00 97.25 178 LYS A C 1
ATOM 1278 O O . LYS A 1 178 ? -22.775 -5.878 6.303 1.00 97.25 178 LYS A O 1
ATOM 1283 N N . GLY A 1 179 ? -22.159 -6.777 4.350 1.00 97.38 179 GLY A N 1
ATOM 1284 C CA . GLY A 1 179 ? -20.738 -6.810 4.689 1.00 97.38 179 GLY A CA 1
ATOM 1285 C C . GLY A 1 179 ? -20.107 -5.425 4.607 1.00 97.38 179 GLY A C 1
ATOM 1286 O O . GLY A 1 179 ? -19.378 -5.033 5.517 1.00 97.38 179 GLY A O 1
ATOM 1287 N N . ARG A 1 180 ? -20.473 -4.638 3.586 1.00 97.12 180 ARG A N 1
ATOM 1288 C CA . ARG A 1 180 ? -20.130 -3.209 3.517 1.00 97.12 180 ARG A CA 1
ATOM 1289 C C . ARG A 1 180 ? -20.656 -2.451 4.739 1.00 97.12 180 ARG A C 1
ATOM 1291 O O . ARG A 1 180 ? -19.894 -1.735 5.380 1.00 97.12 180 ARG A O 1
ATOM 1298 N N . GLU A 1 181 ? -21.929 -2.635 5.091 1.00 97.56 181 GLU A N 1
ATOM 1299 C CA . GLU A 1 181 ? -22.544 -2.009 6.270 1.00 97.56 181 GLU A CA 1
ATOM 1300 C C . GLU A 1 181 ? -21.803 -2.378 7.564 1.00 97.56 181 GLU A C 1
ATOM 1302 O O . GLU A 1 181 ? -21.487 -1.501 8.368 1.00 97.56 181 GLU A O 1
ATOM 1307 N N . ALA A 1 182 ? -21.457 -3.657 7.739 1.00 97.50 182 ALA A N 1
ATOM 1308 C CA . ALA A 1 182 ? -20.688 -4.120 8.887 1.00 97.50 182 ALA A CA 1
ATOM 1309 C C . ALA A 1 182 ? -19.298 -3.465 8.958 1.00 97.50 182 ALA A C 1
ATOM 1311 O O . ALA A 1 182 ? -18.875 -3.044 10.036 1.00 97.50 182 ALA A O 1
ATOM 1312 N N . LEU A 1 183 ? -18.598 -3.326 7.826 1.00 97.88 183 LEU A N 1
ATOM 1313 C CA . LEU A 1 183 ? -17.304 -2.646 7.798 1.00 97.88 183 LEU A CA 1
ATOM 1314 C C . LEU A 1 183 ? -17.438 -1.159 8.155 1.00 97.88 183 LEU A C 1
ATOM 1316 O O . LEU A 1 183 ? -16.672 -0.658 8.976 1.00 97.88 183 LEU A O 1
ATOM 1320 N N . LEU A 1 184 ? -18.432 -0.462 7.597 1.00 97.88 184 LEU A N 1
ATOM 1321 C CA . LEU A 1 184 ? -18.701 0.940 7.926 1.00 97.88 184 LEU A CA 1
ATOM 1322 C C . LEU A 1 184 ? -19.064 1.116 9.409 1.00 97.88 184 LEU A C 1
ATOM 1324 O O . LEU A 1 184 ? -18.637 2.080 10.042 1.00 97.88 184 LEU A O 1
ATOM 1328 N N . ALA A 1 185 ? -19.795 0.167 10.000 1.00 97.50 185 ALA A N 1
ATOM 1329 C CA . ALA A 1 185 ? -20.080 0.163 11.432 1.00 97.50 185 ALA A CA 1
ATOM 1330 C C . ALA A 1 185 ? -18.804 0.017 12.279 1.00 97.50 185 ALA A C 1
ATOM 1332 O O . ALA A 1 185 ? -18.661 0.710 13.288 1.00 97.50 185 ALA A O 1
ATOM 1333 N N . LEU A 1 186 ? -17.852 -0.825 11.860 1.00 97.44 186 LEU A N 1
ATOM 1334 C CA . LEU A 1 186 ? -16.539 -0.921 12.506 1.00 97.44 186 LEU A CA 1
ATOM 1335 C C . LEU A 1 186 ? -15.749 0.388 12.355 1.00 97.44 186 LEU A C 1
ATOM 1337 O O . LEU A 1 186 ? -15.212 0.887 13.348 1.00 97.44 186 LEU A O 1
ATOM 1341 N N . ALA A 1 187 ? -15.744 0.965 11.148 1.00 97.44 187 ALA A N 1
ATOM 1342 C CA . ALA A 1 187 ? -15.004 2.176 10.792 1.00 97.44 187 ALA A CA 1
ATOM 1343 C C . ALA A 1 187 ? -15.350 3.393 11.671 1.00 97.44 187 ALA A C 1
ATOM 1345 O O . ALA A 1 187 ? -14.461 4.180 11.990 1.00 97.44 187 ALA A O 1
ATOM 1346 N N . ARG A 1 188 ? -16.594 3.491 12.176 1.00 97.25 188 ARG A N 1
ATOM 1347 C CA . ARG A 1 188 ? -17.032 4.518 13.155 1.00 97.25 188 ARG A CA 1
ATOM 1348 C C . ARG A 1 188 ? -16.176 4.588 14.423 1.00 97.25 188 ARG A C 1
ATOM 1350 O O . ARG A 1 188 ? -16.258 5.548 15.181 1.00 97.25 188 ARG A O 1
ATOM 1357 N N . SER A 1 189 ? -15.431 3.529 14.722 1.00 94.62 189 SER A N 1
ATOM 1358 C CA . SER A 1 189 ? -14.617 3.413 15.932 1.00 94.62 189 SER A CA 1
ATOM 1359 C C . SER A 1 189 ? -13.180 2.970 15.648 1.00 94.62 189 SER A C 1
ATOM 1361 O O . SER A 1 189 ? -12.510 2.471 16.550 1.00 94.62 189 SER A O 1
ATOM 1363 N N . THR A 1 190 ? -12.743 3.133 14.401 1.00 97.62 190 THR A N 1
ATOM 1364 C CA . THR A 1 190 ? -11.420 2.773 13.890 1.00 97.62 190 THR A CA 1
ATOM 1365 C C . THR A 1 190 ? -10.649 4.041 13.565 1.00 97.62 190 THR A C 1
ATOM 1367 O O . THR A 1 190 ? -11.206 4.942 12.949 1.00 97.62 190 THR A O 1
ATOM 1370 N N . ASP A 1 191 ? -9.368 4.084 13.911 1.00 98.00 191 ASP A N 1
ATOM 1371 C CA . ASP A 1 191 ? -8.507 5.236 13.636 1.00 98.00 191 ASP A CA 1
ATOM 1372 C C . ASP A 1 191 ? -7.870 5.147 12.243 1.00 98.00 191 ASP A C 1
ATOM 1374 O O . ASP A 1 191 ? -7.704 6.161 11.570 1.00 98.00 191 ASP A O 1
ATOM 1378 N N . ILE A 1 192 ? -7.522 3.933 11.795 1.00 98.38 192 ILE A N 1
ATOM 1379 C CA . ILE A 1 192 ? -6.799 3.707 10.536 1.00 98.38 192 ILE A CA 1
ATOM 1380 C C . ILE A 1 192 ? -7.462 2.605 9.704 1.00 98.38 192 ILE A C 1
ATOM 1382 O O . ILE A 1 192 ? -7.736 1.517 10.209 1.00 98.38 192 ILE A O 1
ATOM 1386 N N . VAL A 1 193 ? -7.651 2.850 8.409 1.00 98.31 193 VAL A N 1
ATOM 1387 C CA . VAL A 1 193 ? -7.987 1.822 7.412 1.00 98.31 193 VAL A CA 1
ATOM 1388 C C . VAL A 1 193 ? -6.814 1.672 6.452 1.00 98.31 193 VAL A C 1
ATOM 1390 O O . VAL A 1 193 ? -6.329 2.666 5.916 1.00 98.31 193 VAL A O 1
ATOM 1393 N N . ILE A 1 194 ? -6.358 0.439 6.241 1.00 98.38 194 ILE A N 1
ATOM 1394 C CA . ILE A 1 194 ? -5.268 0.104 5.320 1.00 98.38 194 ILE A CA 1
ATOM 1395 C C . ILE A 1 194 ? -5.832 -0.710 4.163 1.00 98.38 194 ILE A C 1
ATOM 1397 O O . ILE A 1 194 ? -6.557 -1.679 4.385 1.00 98.38 194 ILE A O 1
ATOM 1401 N N . ASP A 1 195 ? -5.451 -0.364 2.937 1.00 96.62 195 ASP A N 1
ATOM 1402 C CA . ASP A 1 195 ? -5.656 -1.209 1.769 1.00 96.62 195 ASP A CA 1
ATOM 1403 C C . ASP A 1 195 ? -4.397 -1.303 0.893 1.00 96.62 195 ASP A C 1
ATOM 1405 O O . ASP A 1 195 ? -3.441 -0.530 1.003 1.00 96.62 195 ASP A O 1
ATOM 1409 N N . ASN A 1 196 ? -4.394 -2.295 0.009 1.00 95.12 196 ASN A N 1
ATOM 1410 C CA . ASN A 1 196 ? -3.447 -2.384 -1.099 1.00 95.12 196 ASN A CA 1
ATOM 1411 C C . ASN A 1 196 ? -4.142 -2.832 -2.389 1.00 95.12 196 ASN A C 1
ATOM 1413 O O . ASN A 1 196 ? -3.596 -3.593 -3.195 1.00 95.12 196 ASN A O 1
ATOM 1417 N N . TYR A 1 197 ? -5.394 -2.407 -2.555 1.00 93.62 197 TYR A N 1
ATOM 1418 C CA . TYR A 1 197 ? -6.151 -2.691 -3.757 1.00 93.62 197 TYR A CA 1
ATOM 1419 C C . TYR A 1 197 ? -5.713 -1.785 -4.903 1.00 93.62 197 TYR A C 1
ATOM 1421 O O . TYR A 1 197 ? -5.047 -0.766 -4.735 1.00 93.62 197 TYR A O 1
ATOM 1429 N N . ARG A 1 198 ? -6.113 -2.162 -6.117 1.00 90.44 198 ARG A N 1
ATOM 1430 C CA . ARG A 1 198 ? -5.938 -1.282 -7.270 1.00 90.44 198 ARG A CA 1
ATOM 1431 C C . ARG A 1 198 ? -6.767 -0.007 -7.088 1.00 90.44 198 ARG A C 1
ATOM 1433 O O . ARG A 1 198 ? -7.877 -0.093 -6.545 1.00 90.44 198 ARG A O 1
ATOM 1440 N N . PRO A 1 199 ? -6.305 1.135 -7.624 1.00 90.56 199 PRO A N 1
ATOM 1441 C CA . PRO A 1 199 ? -7.101 2.354 -7.643 1.00 90.56 199 PRO A CA 1
ATOM 1442 C C . PRO A 1 199 ? -8.519 2.113 -8.175 1.00 90.56 199 PRO A C 1
ATOM 1444 O O . PRO A 1 199 ? -8.731 1.400 -9.157 1.00 90.56 199 PRO A O 1
ATOM 1447 N N . GLY A 1 200 ? -9.505 2.679 -7.480 1.00 89.81 200 GLY A N 1
ATOM 1448 C CA . GLY A 1 200 ? -10.928 2.551 -7.808 1.00 89.81 200 GLY A CA 1
ATOM 1449 C C . GLY A 1 200 ? -11.650 1.347 -7.190 1.00 89.81 200 GLY A C 1
ATOM 1450 O O . GLY A 1 200 ? -12.880 1.359 -7.142 1.00 89.81 200 GLY A O 1
ATOM 1451 N N . VAL A 1 201 ? -10.944 0.339 -6.658 1.00 93.25 201 VAL A N 1
ATOM 1452 C CA . VAL A 1 201 ? -11.599 -0.824 -6.027 1.00 93.25 201 VAL A CA 1
ATOM 1453 C C . VAL A 1 201 ? -12.398 -0.417 -4.791 1.00 93.25 201 VAL A C 1
ATOM 1455 O O . VAL A 1 201 ? -13.578 -0.755 -4.724 1.00 93.25 201 VAL A O 1
ATOM 1458 N N . LEU A 1 202 ? -11.817 0.352 -3.861 1.00 94.31 202 LEU A N 1
ATOM 1459 C CA . LEU A 1 202 ? -12.554 0.830 -2.683 1.00 94.31 202 LEU A CA 1
ATOM 1460 C C . LEU A 1 202 ? -13.766 1.682 -3.053 1.00 94.31 202 LEU A C 1
ATOM 1462 O O . LEU A 1 202 ? -14.829 1.510 -2.467 1.00 94.31 202 LEU A O 1
ATOM 1466 N N . LYS A 1 203 ? -13.642 2.531 -4.079 1.00 94.94 203 LYS A N 1
ATOM 1467 C CA . LYS A 1 203 ? -14.763 3.339 -4.572 1.00 94.94 203 LYS A CA 1
ATOM 1468 C C . LYS A 1 203 ? -15.910 2.459 -5.070 1.00 94.94 203 LYS A C 1
ATOM 1470 O O . LYS A 1 203 ? -17.064 2.711 -4.755 1.00 94.94 203 LYS A O 1
ATOM 1475 N N . ARG A 1 204 ? -15.606 1.381 -5.803 1.00 95.62 204 ARG A N 1
ATOM 1476 C CA . ARG A 1 204 ? -16.620 0.407 -6.245 1.00 95.62 204 ARG A CA 1
ATOM 1477 C C . ARG A 1 204 ? -17.251 -0.359 -5.080 1.00 95.62 204 ARG A C 1
ATOM 1479 O O . ARG A 1 204 ? -18.411 -0.742 -5.178 1.00 95.62 204 ARG A O 1
ATOM 1486 N N . LEU A 1 205 ? -16.502 -0.583 -4.003 1.00 95.94 205 LEU A N 1
ATOM 1487 C CA . LEU A 1 205 ? -17.018 -1.178 -2.769 1.00 95.94 205 LEU A CA 1
ATOM 1488 C C . LEU A 1 205 ? -17.781 -0.165 -1.892 1.00 95.94 205 LEU A C 1
ATOM 1490 O O . LEU A 1 205 ? -18.384 -0.573 -0.905 1.00 95.94 205 LEU A O 1
ATOM 1494 N N . GLY A 1 206 ? -17.775 1.130 -2.234 1.00 96.06 206 GLY A N 1
ATOM 1495 C CA . GLY A 1 206 ? -18.364 2.200 -1.422 1.00 96.06 206 GLY A CA 1
ATOM 1496 C C . GLY A 1 206 ? -17.668 2.354 -0.069 1.00 96.06 206 GLY A C 1
ATOM 1497 O O . GLY A 1 206 ? -18.339 2.436 0.959 1.00 96.06 206 GLY A O 1
ATOM 1498 N N . LEU A 1 207 ? -16.336 2.274 -0.083 1.00 96.44 207 LEU A N 1
ATOM 1499 C CA . LEU A 1 207 ? -15.436 2.288 1.074 1.00 96.44 207 LEU A CA 1
ATOM 1500 C C . LEU A 1 207 ? -14.202 3.170 0.822 1.00 96.44 207 LEU A C 1
ATOM 1502 O O . LEU A 1 207 ? -13.170 2.992 1.467 1.00 96.44 207 LEU A O 1
ATOM 1506 N N . ASP A 1 208 ? -14.248 4.060 -0.172 1.00 94.81 208 ASP A N 1
ATOM 1507 C CA . ASP A 1 208 ? -13.167 5.014 -0.395 1.00 94.81 208 ASP A CA 1
ATOM 1508 C C . ASP A 1 208 ? -13.145 6.086 0.700 1.00 94.81 208 ASP A C 1
ATOM 1510 O O . ASP A 1 208 ? -14.011 6.158 1.570 1.00 94.81 208 ASP A O 1
ATOM 1514 N N . TRP A 1 209 ? -12.122 6.935 0.662 1.00 94.31 209 TRP A N 1
ATOM 1515 C CA . TRP A 1 209 ? -11.890 7.934 1.700 1.00 94.31 209 TRP A CA 1
ATOM 1516 C C . TRP A 1 209 ? -13.100 8.840 1.964 1.00 94.31 209 TRP A C 1
ATOM 1518 O O . TRP A 1 209 ? -13.340 9.192 3.116 1.00 94.31 209 TRP A O 1
ATOM 1528 N N . SER A 1 210 ? -13.866 9.199 0.926 1.00 94.88 210 SER A N 1
ATOM 1529 C CA . SER A 1 210 ? -15.058 10.038 1.085 1.00 94.88 210 SER A CA 1
ATOM 1530 C C . SER A 1 210 ? -16.121 9.354 1.955 1.00 94.88 210 SER A C 1
ATOM 1532 O O . SER A 1 210 ? -16.508 9.903 2.983 1.00 94.88 210 SER A O 1
ATOM 1534 N N . GLU A 1 211 ? -16.476 8.113 1.623 1.00 96.19 211 GLU A N 1
ATOM 1535 C CA . GLU A 1 211 ? -17.415 7.262 2.367 1.00 96.19 211 GLU A CA 1
ATOM 1536 C C . GLU A 1 211 ? -16.941 6.979 3.804 1.00 96.19 211 GLU A C 1
ATOM 1538 O O . GLU A 1 211 ? -17.712 7.049 4.762 1.00 96.19 211 GLU A O 1
ATOM 1543 N N . LEU A 1 212 ? -15.648 6.690 3.985 1.00 96.88 212 LEU A N 1
ATOM 1544 C CA . LEU A 1 212 ? -15.070 6.458 5.312 1.00 96.88 212 LEU A CA 1
ATOM 1545 C C . LEU A 1 212 ? -15.135 7.715 6.189 1.00 96.88 212 LEU A C 1
ATOM 1547 O O . LEU A 1 212 ? -15.421 7.626 7.385 1.00 96.88 212 LEU A O 1
ATOM 1551 N N . ARG A 1 213 ? -14.902 8.891 5.600 1.00 96.31 213 ARG A N 1
ATOM 1552 C CA . ARG A 1 213 ? -14.932 10.170 6.313 1.00 96.31 213 ARG A CA 1
ATOM 1553 C C . ARG A 1 213 ? -16.342 10.574 6.745 1.00 96.31 213 ARG A C 1
ATOM 1555 O O . ARG A 1 213 ? -16.483 11.234 7.772 1.00 96.31 213 ARG A O 1
ATOM 1562 N N . GLU A 1 214 ? -17.378 10.170 6.009 1.00 97.19 214 GLU A N 1
ATOM 1563 C CA . GLU A 1 214 ? -18.773 10.403 6.411 1.00 97.19 214 GLU A CA 1
ATOM 1564 C C . GLU A 1 214 ? -19.125 9.690 7.723 1.00 97.19 214 GLU A C 1
ATOM 1566 O O . GLU A 1 214 ? -19.847 10.240 8.557 1.00 97.19 214 GLU A O 1
ATOM 1571 N N . VAL A 1 215 ? -18.600 8.478 7.936 1.00 97.06 215 VAL A N 1
ATOM 1572 C CA . VAL A 1 215 ? -18.858 7.707 9.163 1.00 97.06 215 VAL A CA 1
ATOM 1573 C C . VAL A 1 215 ? -17.885 8.026 10.296 1.00 97.06 215 VAL A C 1
ATOM 1575 O O . VAL A 1 215 ? -18.250 7.866 11.464 1.00 97.06 215 VAL A O 1
ATOM 1578 N N . ASN A 1 216 ? -16.666 8.462 9.974 1.00 97.50 216 ASN A N 1
ATOM 1579 C CA . ASN A 1 216 ? -15.660 8.888 10.939 1.00 97.50 216 ASN A CA 1
ATOM 1580 C C . ASN A 1 216 ? -14.786 10.029 10.366 1.00 97.50 216 ASN A C 1
ATOM 1582 O O . ASN A 1 216 ? -13.861 9.758 9.598 1.00 97.50 216 ASN A O 1
ATOM 1586 N N . PRO A 1 217 ? -15.023 11.295 10.760 1.00 95.56 217 PRO A N 1
ATOM 1587 C CA . PRO A 1 217 ? -14.286 12.450 10.239 1.00 95.56 217 PRO A CA 1
ATOM 1588 C C . PRO A 1 217 ? -12.778 12.454 10.521 1.00 95.56 217 PRO A C 1
ATOM 1590 O O . PRO A 1 217 ? -12.038 13.100 9.776 1.00 95.56 217 PRO A O 1
ATOM 1593 N N . ASP A 1 218 ? -12.337 11.745 11.565 1.00 95.19 218 ASP A N 1
ATOM 1594 C CA . ASP A 1 218 ? -10.940 11.696 12.014 1.00 95.19 218 ASP A CA 1
ATOM 1595 C C . ASP A 1 218 ? -10.171 10.489 11.441 1.00 95.19 218 ASP A C 1
ATOM 1597 O O . ASP A 1 218 ? -9.004 10.275 11.771 1.00 95.19 218 ASP A O 1
ATOM 1601 N N . ILE A 1 219 ? -10.811 9.679 10.588 1.00 96.06 219 ILE A N 1
ATOM 1602 C CA . ILE A 1 219 ? -10.221 8.441 10.074 1.00 96.06 219 ILE A CA 1
ATOM 1603 C C . ILE A 1 219 ? -9.035 8.701 9.141 1.00 96.06 219 ILE A C 1
ATOM 1605 O O . ILE A 1 219 ? -9.082 9.529 8.225 1.00 96.06 219 ILE A O 1
ATOM 1609 N N . VAL A 1 220 ? -7.972 7.922 9.326 1.00 96.50 220 VAL A N 1
ATOM 1610 C CA . VAL A 1 220 ? -6.812 7.899 8.437 1.00 96.50 220 VAL A CA 1
ATOM 1611 C C . VAL A 1 220 ? -6.966 6.747 7.448 1.00 96.50 220 VAL A C 1
ATOM 1613 O O . VAL A 1 220 ? -7.012 5.582 7.834 1.00 96.50 220 VAL A O 1
ATOM 1616 N N . SER A 1 221 ? -7.013 7.059 6.153 1.00 95.88 221 SER A N 1
ATOM 1617 C CA . SER A 1 221 ? -6.992 6.054 5.085 1.00 95.88 221 SER A CA 1
ATOM 1618 C C . SER A 1 221 ? -5.584 5.939 4.511 1.00 95.88 221 SER A C 1
ATOM 1620 O O . SER A 1 221 ? -5.011 6.934 4.068 1.00 95.88 221 SER A O 1
ATOM 1622 N N . VAL A 1 222 ? -5.046 4.724 4.477 1.00 96.56 222 VAL A N 1
ATOM 1623 C CA . VAL A 1 222 ? -3.733 4.401 3.913 1.00 96.56 222 VAL A CA 1
ATOM 1624 C C . VAL A 1 222 ? -3.932 3.452 2.742 1.00 96.56 222 VAL A C 1
ATOM 1626 O O . VAL A 1 222 ? -4.511 2.384 2.915 1.00 96.56 222 VAL A O 1
ATOM 1629 N N . SER A 1 223 ? -3.427 3.831 1.568 1.00 95.00 223 SER A N 1
ATOM 1630 C CA . SER A 1 223 ? -3.478 2.990 0.373 1.00 95.00 223 SER A CA 1
ATOM 1631 C C . SER A 1 223 ? -2.086 2.704 -0.162 1.00 95.00 223 SER A C 1
ATOM 1633 O O . SER A 1 223 ? -1.284 3.620 -0.353 1.00 95.00 223 SER A O 1
ATOM 1635 N N . ILE A 1 224 ? -1.794 1.424 -0.392 1.00 95.12 224 ILE A N 1
ATOM 1636 C CA . ILE A 1 224 ? -0.501 0.953 -0.889 1.00 95.12 224 ILE A CA 1
ATOM 1637 C C . ILE A 1 224 ? -0.682 0.415 -2.306 1.00 95.12 224 ILE A C 1
ATOM 1639 O O . ILE A 1 224 ? -1.203 -0.677 -2.519 1.00 95.12 224 ILE A O 1
ATOM 1643 N N . THR A 1 225 ? -0.200 1.163 -3.293 1.00 92.62 225 THR A N 1
ATOM 1644 C CA . THR A 1 225 ? -0.293 0.795 -4.712 1.00 92.62 225 THR A CA 1
ATOM 1645 C C . THR A 1 225 ? 1.100 0.571 -5.292 1.00 92.62 225 THR A C 1
ATOM 1647 O O . THR A 1 225 ? 2.076 1.164 -4.839 1.00 92.62 225 THR A O 1
ATOM 1650 N N . GLY A 1 226 ? 1.227 -0.304 -6.294 1.00 90.25 226 GLY A N 1
ATOM 1651 C CA . GLY A 1 226 ? 2.549 -0.597 -6.862 1.00 90.25 226 GLY A CA 1
ATOM 1652 C C . GLY A 1 226 ? 3.067 0.464 -7.837 1.00 90.25 226 GLY A C 1
ATOM 1653 O O . GLY A 1 226 ? 4.277 0.647 -7.928 1.00 90.25 226 GLY A O 1
ATOM 1654 N N . PHE A 1 227 ? 2.177 1.175 -8.538 1.00 91.88 227 PHE A N 1
ATOM 1655 C CA . PHE A 1 227 ? 2.554 2.234 -9.483 1.00 91.88 227 PHE A CA 1
ATOM 1656 C C . PHE A 1 227 ? 1.999 3.616 -9.120 1.00 91.88 227 PHE A C 1
ATOM 1658 O O . PHE A 1 227 ? 2.306 4.570 -9.824 1.00 91.88 227 PHE A O 1
ATOM 1665 N N . GLY A 1 228 ? 1.245 3.770 -8.031 1.00 90.50 228 GLY A N 1
ATOM 1666 C CA . GLY A 1 228 ? 0.505 5.001 -7.744 1.00 90.50 228 GLY A CA 1
ATOM 1667 C C . GLY A 1 228 ? -0.881 5.010 -8.388 1.00 90.50 228 GLY A C 1
ATOM 1668 O O . GLY A 1 228 ? -1.328 4.011 -8.939 1.00 90.50 228 GLY A O 1
ATOM 1669 N N . ASP A 1 229 ? -1.559 6.150 -8.315 1.00 88.69 229 ASP A N 1
ATOM 1670 C CA . ASP A 1 229 ? -2.922 6.388 -8.812 1.00 88.69 229 ASP A CA 1
ATOM 1671 C C . ASP A 1 229 ? -2.974 7.245 -10.092 1.00 88.69 229 ASP A C 1
ATOM 1673 O O . ASP A 1 229 ? -4.041 7.466 -10.665 1.00 88.69 229 ASP A O 1
ATOM 1677 N N . ARG A 1 230 ? -1.816 7.725 -10.553 1.00 91.69 230 ARG A N 1
ATOM 1678 C CA . ARG A 1 230 ? -1.645 8.619 -11.707 1.00 91.69 230 ARG A CA 1
ATOM 1679 C C . ARG A 1 230 ? -0.689 8.015 -12.731 1.00 91.69 230 ARG A C 1
ATOM 1681 O O . ARG A 1 230 ? 0.033 7.069 -12.434 1.00 91.69 230 ARG A O 1
ATOM 1688 N N . GLY A 1 231 ? -0.651 8.596 -13.927 1.00 92.81 231 GLY A N 1
ATOM 1689 C CA . GLY A 1 231 ? 0.283 8.202 -14.983 1.00 92.81 231 GLY A CA 1
ATOM 1690 C C . GLY A 1 231 ? -0.133 6.955 -15.771 1.00 92.81 231 GLY A C 1
ATOM 1691 O O . GLY A 1 231 ? -1.163 6.343 -15.479 1.00 92.81 231 GLY A O 1
ATOM 1692 N N . PRO A 1 232 ? 0.659 6.575 -16.790 1.00 93.62 232 PRO A N 1
ATOM 1693 C CA . PRO A 1 232 ? 0.322 5.494 -17.720 1.00 93.62 232 PRO A CA 1
ATOM 1694 C C . PRO A 1 232 ? 0.160 4.111 -17.072 1.00 93.62 232 PRO A C 1
ATOM 1696 O O . PRO A 1 232 ? -0.498 3.257 -17.653 1.00 93.62 232 PRO A O 1
ATOM 1699 N N . LEU A 1 233 ? 0.749 3.875 -15.895 1.00 92.44 233 LEU A N 1
ATOM 1700 C CA . LEU A 1 233 ? 0.680 2.606 -15.163 1.00 92.44 233 LEU A CA 1
ATOM 1701 C C . LEU A 1 233 ? -0.155 2.690 -13.875 1.00 92.44 233 LEU A C 1
ATOM 1703 O O . LEU A 1 233 ? -0.224 1.703 -13.150 1.00 92.44 233 LEU A O 1
ATOM 1707 N N . GLY A 1 234 ? -0.798 3.822 -13.565 1.00 90.00 234 GLY A N 1
ATOM 1708 C CA . GLY A 1 234 ? -1.504 4.007 -12.287 1.00 90.00 234 GLY A CA 1
ATOM 1709 C C . GLY A 1 234 ? -2.627 2.986 -12.023 1.00 90.00 234 GLY A C 1
ATOM 1710 O O . GLY A 1 234 ? -2.887 2.618 -10.886 1.00 90.00 234 GLY A O 1
ATOM 1711 N N . GLY A 1 235 ? -3.279 2.457 -13.062 1.00 86.44 235 GLY A N 1
ATOM 1712 C CA . GLY A 1 235 ? -4.306 1.408 -12.924 1.00 86.44 235 GLY A CA 1
ATOM 1713 C C . GLY A 1 235 ? -3.782 -0.034 -13.019 1.00 86.44 235 GLY A C 1
ATOM 1714 O O . GLY A 1 235 ? -4.537 -0.996 -12.821 1.00 86.44 235 GLY A O 1
ATOM 1715 N N . GLU A 1 236 ? -2.503 -0.205 -13.351 1.00 87.12 236 GLU A N 1
ATOM 1716 C CA . GLU A 1 236 ? -1.921 -1.500 -13.704 1.00 87.12 236 GLU A CA 1
ATOM 1717 C C . GLU A 1 236 ? -1.604 -2.366 -12.469 1.00 87.12 236 GLU A C 1
ATOM 1719 O O . GLU A 1 236 ? -1.440 -1.853 -11.358 1.00 87.12 236 GLU A O 1
ATOM 1724 N N . PRO A 1 237 ? -1.524 -3.707 -12.612 1.00 85.50 237 PRO A N 1
ATOM 1725 C CA . PRO A 1 237 ? -1.157 -4.575 -11.502 1.00 85.50 237 PRO A CA 1
ATOM 1726 C C . PRO A 1 237 ? 0.281 -4.315 -11.067 1.00 85.50 237 PRO A C 1
ATOM 1728 O O . PRO A 1 237 ? 1.227 -4.621 -11.793 1.00 85.50 237 PRO A O 1
ATOM 1731 N N . GLY A 1 238 ? 0.447 -3.840 -9.840 1.00 86.94 238 GLY A N 1
ATOM 1732 C CA . GLY A 1 238 ? 1.751 -3.701 -9.215 1.00 86.94 238 GLY A CA 1
ATOM 1733 C C . GLY A 1 238 ? 2.096 -4.907 -8.349 1.00 86.94 238 GLY A C 1
ATOM 1734 O O . GLY A 1 238 ? 1.587 -5.029 -7.240 1.00 86.94 238 GLY A O 1
ATOM 1735 N N . PHE A 1 239 ? 2.982 -5.775 -8.834 1.00 89.75 239 PHE A N 1
ATOM 1736 C CA . PHE A 1 239 ? 3.568 -6.859 -8.0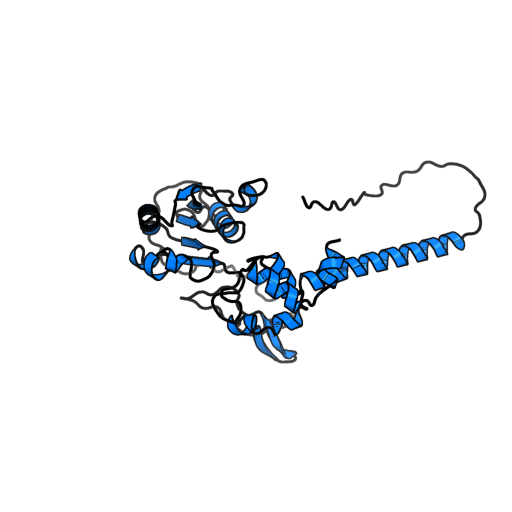40 1.00 89.75 239 PHE A CA 1
ATOM 1737 C C . PHE A 1 239 ? 5.074 -6.661 -7.913 1.00 89.75 239 PHE A C 1
ATOM 1739 O O . PHE A 1 239 ? 5.719 -6.195 -8.853 1.00 89.75 239 PHE A O 1
ATOM 1746 N N . ASP A 1 240 ? 5.641 -7.062 -6.774 1.00 92.38 240 ASP A N 1
ATOM 1747 C CA . ASP A 1 240 ? 7.065 -6.878 -6.470 1.00 92.38 240 ASP A CA 1
ATOM 1748 C C . ASP A 1 240 ? 8.000 -7.351 -7.605 1.00 92.38 240 ASP A C 1
ATOM 1750 O O . ASP A 1 240 ? 8.809 -6.540 -8.055 1.00 92.38 240 ASP A O 1
ATOM 1754 N N . PRO A 1 241 ? 7.848 -8.555 -8.201 1.00 92.31 241 PRO A N 1
ATOM 1755 C CA . PRO A 1 241 ? 8.722 -8.975 -9.298 1.00 92.31 241 PRO A CA 1
ATOM 1756 C C . PRO A 1 241 ? 8.638 -8.068 -10.534 1.00 92.31 241 PRO A C 1
ATOM 1758 O O . PRO A 1 241 ? 9.638 -7.848 -11.215 1.00 92.31 241 PRO A O 1
ATOM 1761 N N . VAL A 1 242 ? 7.460 -7.509 -10.823 1.00 92.75 242 VAL A N 1
ATOM 1762 C CA . VAL A 1 242 ? 7.270 -6.580 -11.946 1.00 92.75 242 VAL A CA 1
ATOM 1763 C C . VAL A 1 242 ? 7.994 -5.265 -11.658 1.00 92.75 242 VAL A C 1
ATOM 1765 O O . VAL A 1 242 ? 8.758 -4.785 -12.495 1.00 92.75 242 VAL A O 1
ATOM 1768 N N . VAL A 1 243 ? 7.839 -4.722 -10.448 1.00 92.06 243 VAL A N 1
ATOM 1769 C CA . VAL A 1 243 ? 8.521 -3.490 -10.024 1.00 92.06 243 VAL A CA 1
ATOM 1770 C C . VAL A 1 243 ? 10.039 -3.696 -9.945 1.00 92.06 243 VAL A C 1
ATOM 1772 O O . VAL A 1 243 ? 10.803 -2.831 -10.370 1.00 92.06 243 VAL A O 1
ATOM 1775 N N . GLN A 1 244 ? 10.523 -4.853 -9.491 1.00 93.19 244 GLN A N 1
ATOM 1776 C CA . GLN A 1 244 ? 11.953 -5.187 -9.493 1.00 93.19 244 GLN A CA 1
ATOM 1777 C C . GLN A 1 244 ? 12.530 -5.315 -10.912 1.00 93.19 244 GLN A C 1
ATOM 1779 O O . GLN A 1 244 ? 13.677 -4.918 -11.153 1.00 93.19 244 GLN A O 1
ATOM 1784 N N . ALA A 1 245 ? 11.759 -5.863 -11.858 1.00 92.50 245 ALA A N 1
ATOM 1785 C CA . ALA A 1 245 ? 12.148 -5.934 -13.264 1.00 92.50 245 ALA A CA 1
ATOM 1786 C C . ALA A 1 245 ? 12.259 -4.532 -13.872 1.00 92.50 245 ALA A C 1
ATOM 1788 O O . ALA A 1 245 ? 13.290 -4.179 -14.453 1.00 92.50 245 ALA A O 1
ATOM 1789 N N . MET A 1 246 ? 11.214 -3.724 -13.684 1.00 93.12 246 MET A N 1
ATOM 1790 C CA . MET A 1 246 ? 11.093 -2.399 -14.283 1.00 93.12 246 MET A CA 1
ATOM 1791 C C . MET A 1 246 ? 12.017 -1.379 -13.629 1.00 93.12 246 MET A C 1
ATOM 1793 O O . MET A 1 246 ? 12.578 -0.562 -14.335 1.00 93.12 246 MET A O 1
ATOM 1797 N N . SER A 1 247 ? 12.292 -1.474 -12.329 1.00 91.75 247 SER A N 1
ATOM 1798 C CA . SER A 1 247 ? 13.266 -0.603 -11.649 1.00 91.75 247 SER A CA 1
ATOM 1799 C C . SER A 1 247 ? 14.723 -0.862 -12.039 1.00 91.75 247 SER A C 1
ATOM 1801 O O . SER A 1 247 ? 15.634 -0.140 -11.632 1.00 91.75 247 SER A O 1
ATOM 1803 N N . GLY A 1 248 ? 14.975 -1.931 -12.796 1.00 90.81 248 GLY A N 1
ATOM 1804 C CA . GLY A 1 248 ? 16.309 -2.406 -13.130 1.00 90.81 248 GLY A CA 1
ATOM 1805 C C . GLY A 1 248 ? 17.068 -3.032 -11.964 1.00 90.81 248 GLY A C 1
ATOM 1806 O O . GLY A 1 248 ? 18.255 -3.347 -12.114 1.00 90.81 248 GLY A O 1
ATOM 1807 N N . MET A 1 249 ? 16.399 -3.280 -10.833 1.00 91.06 249 MET A N 1
ATOM 1808 C CA . MET A 1 249 ? 16.956 -4.027 -9.707 1.00 91.06 249 MET A CA 1
ATOM 1809 C C . MET A 1 249 ? 17.333 -5.451 -10.128 1.00 91.06 249 MET A C 1
ATOM 1811 O O . MET A 1 249 ? 18.464 -5.880 -9.881 1.00 91.06 249 MET A O 1
ATOM 1815 N N . MET A 1 250 ? 16.456 -6.141 -10.866 1.00 92.56 250 MET A N 1
ATOM 1816 C CA . MET A 1 250 ? 16.755 -7.473 -11.410 1.00 92.56 250 MET A CA 1
ATOM 1817 C C . MET A 1 250 ? 18.002 -7.461 -12.301 1.00 92.56 250 MET A C 1
ATOM 1819 O O . MET A 1 250 ? 18.883 -8.318 -12.179 1.00 92.56 250 MET A O 1
ATOM 1823 N N . SER A 1 251 ? 18.123 -6.456 -13.176 1.00 87.88 251 SER A N 1
ATOM 1824 C CA . SER A 1 251 ? 19.300 -6.310 -14.033 1.00 87.88 251 SER A CA 1
ATOM 1825 C C . SER A 1 251 ? 20.565 -6.087 -13.199 1.00 87.88 251 SER A C 1
ATOM 1827 O O . SER A 1 251 ? 21.582 -6.737 -13.448 1.00 87.88 251 SER A O 1
ATOM 1829 N N . ALA A 1 252 ? 20.517 -5.224 -12.180 1.00 85.00 252 ALA A N 1
ATOM 1830 C CA . ALA A 1 252 ? 21.659 -4.937 -11.313 1.00 85.00 252 ALA A CA 1
ATOM 1831 C C . ALA A 1 252 ? 22.127 -6.173 -10.521 1.00 85.00 252 ALA A C 1
ATOM 1833 O O . ALA A 1 252 ? 23.327 -6.451 -10.456 1.00 85.00 252 ALA A O 1
ATOM 1834 N N . GLN A 1 253 ? 21.193 -6.964 -9.988 1.00 80.81 253 GLN A N 1
ATOM 1835 C CA . GLN A 1 253 ? 21.496 -8.205 -9.269 1.00 80.81 253 GLN A CA 1
ATOM 1836 C C . GLN A 1 253 ? 22.070 -9.290 -10.199 1.00 80.81 253 GLN A C 1
ATOM 1838 O O . GLN A 1 253 ? 22.967 -10.045 -9.811 1.00 80.81 253 GLN A O 1
ATOM 1843 N N . SER A 1 254 ? 21.639 -9.332 -11.465 1.00 63.50 254 SER A N 1
ATOM 1844 C CA . SER A 1 254 ? 22.141 -10.306 -12.446 1.00 63.50 254 SER A CA 1
ATOM 1845 C C . SER A 1 254 ? 23.639 -10.139 -12.772 1.00 63.50 254 SER A C 1
ATOM 1847 O O . SER A 1 254 ? 24.339 -11.119 -13.066 1.00 63.50 254 SER A O 1
ATOM 1849 N N . VAL A 1 255 ? 24.172 -8.914 -12.667 1.00 54.62 255 VAL A N 1
ATOM 1850 C CA . VAL A 1 255 ? 25.592 -8.609 -12.919 1.00 54.62 255 VAL A CA 1
ATOM 1851 C C . VAL A 1 255 ? 26.486 -9.177 -11.815 1.00 54.62 255 VAL A C 1
ATOM 1853 O O . VAL A 1 255 ? 27.579 -9.672 -12.111 1.00 54.62 255 VAL A O 1
ATOM 1856 N N . LEU A 1 256 ? 26.024 -9.201 -10.561 1.00 44.59 256 LEU A N 1
ATOM 1857 C CA . LEU A 1 256 ? 26.750 -9.827 -9.449 1.00 44.59 256 LEU A CA 1
ATOM 1858 C C . LEU A 1 256 ? 26.926 -11.333 -9.680 1.00 44.59 256 LEU A C 1
ATOM 1860 O O . LEU A 1 256 ? 28.022 -11.861 -9.476 1.00 44.59 256 LEU A O 1
ATOM 1864 N N . HIS A 1 257 ? 25.904 -12.008 -10.214 1.00 44.47 257 HIS A N 1
ATOM 1865 C CA . HIS A 1 257 ? 25.984 -13.436 -10.519 1.00 44.47 257 HIS A CA 1
ATOM 1866 C C . HIS A 1 257 ? 26.999 -13.734 -11.637 1.00 44.47 257 HIS A C 1
ATOM 1868 O O . HIS A 1 257 ? 27.880 -14.581 -11.468 1.00 44.47 257 HIS A O 1
ATOM 1874 N N . ARG A 1 258 ? 26.973 -12.981 -12.750 1.00 42.50 258 ARG A N 1
ATOM 1875 C CA . ARG A 1 258 ? 27.933 -13.162 -13.862 1.00 42.50 258 ARG A CA 1
ATOM 1876 C C . ARG A 1 258 ? 29.364 -12.782 -13.483 1.00 42.50 258 ARG A C 1
ATOM 1878 O O . ARG A 1 258 ? 30.311 -13.438 -13.919 1.00 42.50 258 ARG A O 1
ATOM 1885 N N . THR A 1 259 ? 29.548 -11.752 -12.659 1.00 41.03 259 THR A N 1
ATOM 1886 C CA . THR A 1 259 ? 30.878 -11.310 -12.208 1.00 41.03 259 THR A CA 1
ATOM 1887 C C . THR A 1 259 ? 31.474 -12.292 -11.201 1.00 41.03 259 THR A C 1
ATOM 1889 O O . THR A 1 259 ? 32.660 -12.613 -11.288 1.00 41.03 259 THR A O 1
ATOM 1892 N N . CYS A 1 260 ? 30.658 -12.847 -10.301 1.00 34.94 260 CYS A N 1
ATOM 1893 C CA . CYS A 1 260 ? 31.080 -13.900 -9.380 1.00 34.94 260 CYS A CA 1
ATOM 1894 C C . CYS A 1 260 ? 31.422 -15.201 -10.132 1.00 34.94 260 CYS A C 1
ATOM 1896 O O . CYS A 1 260 ? 32.474 -15.794 -9.884 1.00 34.94 260 CYS A O 1
ATOM 1898 N N . GLN A 1 261 ? 30.626 -15.589 -11.137 1.00 41.50 261 GLN A N 1
ATOM 1899 C CA . GLN A 1 261 ? 30.943 -16.713 -12.029 1.00 41.50 261 GLN A CA 1
ATOM 1900 C C . GLN A 1 261 ? 32.242 -16.485 -12.824 1.00 41.50 261 GLN A C 1
ATOM 1902 O O . GLN A 1 261 ? 33.096 -17.371 -12.856 1.00 41.50 261 GLN A O 1
ATOM 1907 N N . ARG A 1 262 ? 32.452 -15.287 -13.393 1.00 41.09 262 ARG A N 1
ATOM 1908 C CA . ARG A 1 262 ? 33.696 -14.923 -14.102 1.00 41.09 262 ARG A CA 1
ATOM 1909 C C . ARG A 1 262 ? 34.919 -14.869 -13.182 1.00 41.09 262 ARG A C 1
ATOM 1911 O O . ARG A 1 262 ? 36.014 -15.244 -13.593 1.00 41.09 262 ARG A O 1
ATOM 1918 N N . ARG A 1 263 ? 34.770 -14.420 -11.930 1.00 36.22 263 ARG A N 1
ATOM 1919 C CA . ARG A 1 263 ? 35.855 -14.460 -10.931 1.00 36.22 263 ARG A CA 1
ATOM 1920 C C . ARG A 1 263 ? 36.166 -15.897 -10.504 1.00 36.22 263 ARG A C 1
ATOM 1922 O O . ARG A 1 263 ? 37.340 -16.228 -10.350 1.00 36.22 263 ARG A O 1
ATOM 1929 N N . ARG A 1 264 ? 35.153 -16.764 -10.375 1.00 38.00 264 ARG A N 1
ATOM 1930 C CA . ARG A 1 264 ? 35.330 -18.202 -10.101 1.00 38.00 264 ARG A CA 1
ATOM 1931 C C . ARG A 1 264 ? 36.019 -18.935 -11.254 1.00 38.00 264 ARG A C 1
ATOM 1933 O O . ARG A 1 264 ? 36.928 -19.717 -10.983 1.00 38.00 264 ARG A O 1
ATOM 1940 N N . SER A 1 265 ? 35.653 -18.667 -12.511 1.00 39.50 265 SER A N 1
ATOM 1941 C CA . SER A 1 265 ? 36.320 -19.270 -13.675 1.00 39.50 265 SER A CA 1
ATOM 1942 C C . SER A 1 265 ? 37.776 -18.814 -13.789 1.00 39.50 265 SER A C 1
ATOM 1944 O O . SER A 1 265 ? 38.664 -19.655 -13.848 1.00 39.50 265 SER A O 1
ATOM 1946 N N . ARG A 1 266 ? 38.054 -17.508 -13.654 1.00 44.00 266 ARG A N 1
ATOM 1947 C CA . ARG A 1 266 ? 39.431 -16.975 -13.650 1.00 44.00 266 ARG A CA 1
ATOM 1948 C C . ARG A 1 266 ? 40.288 -17.521 -12.504 1.00 44.00 266 ARG A C 1
ATOM 1950 O O . ARG A 1 266 ? 41.464 -17.808 -12.713 1.00 44.00 266 ARG A O 1
ATOM 1957 N N . ARG A 1 267 ? 39.727 -17.697 -11.298 1.00 46.38 267 ARG A N 1
ATOM 1958 C CA . ARG A 1 267 ? 40.435 -18.341 -10.173 1.00 46.38 267 ARG A CA 1
ATOM 1959 C C . ARG A 1 267 ? 40.706 -19.826 -10.438 1.00 46.38 267 ARG A C 1
ATOM 1961 O O . ARG A 1 267 ? 41.811 -20.275 -10.153 1.00 46.38 267 ARG A O 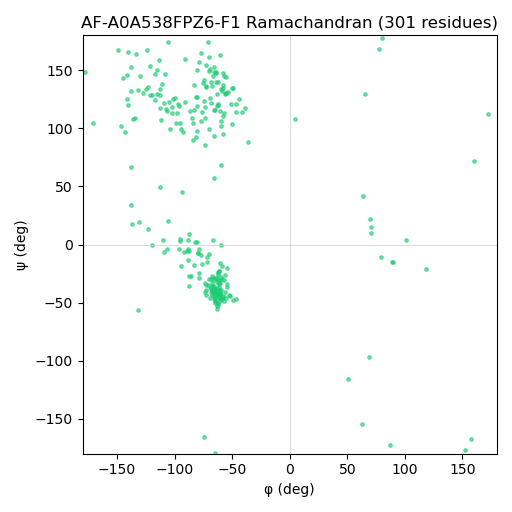1
ATOM 1968 N N . ARG A 1 268 ? 39.751 -20.569 -11.017 1.00 51.28 268 ARG A N 1
ATOM 1969 C CA . ARG A 1 268 ? 39.951 -21.973 -11.431 1.00 51.28 268 ARG A CA 1
ATOM 1970 C C . ARG A 1 268 ? 41.010 -22.108 -12.526 1.00 51.28 268 ARG A C 1
ATOM 1972 O O . ARG A 1 268 ? 41.850 -22.995 -12.425 1.00 51.28 268 ARG A O 1
ATOM 1979 N N . ASP A 1 269 ? 41.020 -21.221 -13.515 1.00 54.12 269 ASP A N 1
ATOM 1980 C CA . ASP A 1 269 ? 42.022 -21.228 -14.586 1.00 54.12 269 ASP A CA 1
ATOM 1981 C C . ASP A 1 269 ? 43.416 -20.869 -14.065 1.00 54.12 269 ASP A C 1
ATOM 1983 O O . ASP A 1 269 ? 44.400 -21.504 -14.443 1.00 54.12 269 ASP A O 1
ATOM 1987 N N . ARG A 1 270 ? 43.511 -19.909 -13.135 1.00 53.00 270 ARG A N 1
ATOM 1988 C CA . ARG A 1 270 ? 44.772 -19.571 -12.459 1.00 53.00 270 ARG A CA 1
ATOM 1989 C C . ARG A 1 270 ? 45.282 -20.734 -11.603 1.00 53.00 270 ARG A C 1
ATOM 1991 O O . ARG A 1 270 ? 46.456 -21.066 -11.696 1.00 53.00 270 ARG A O 1
ATOM 1998 N N . ALA A 1 271 ? 44.409 -21.395 -10.841 1.00 54.56 271 ALA A N 1
ATOM 1999 C CA . ALA A 1 271 ? 44.767 -22.574 -10.050 1.00 54.56 271 ALA A CA 1
ATOM 2000 C C . ALA A 1 271 ? 45.222 -23.752 -10.933 1.00 54.56 271 ALA A C 1
ATOM 2002 O O . ALA A 1 271 ? 46.213 -24.402 -10.622 1.00 54.56 271 ALA A O 1
ATOM 2003 N N . ARG A 1 272 ? 44.565 -23.986 -12.079 1.00 53.59 272 ARG A N 1
ATOM 2004 C CA . ARG A 1 272 ? 44.971 -25.015 -13.056 1.00 53.59 272 ARG A CA 1
ATOM 2005 C C . ARG A 1 272 ? 46.311 -24.708 -13.723 1.00 53.59 272 ARG A C 1
ATOM 2007 O O . ARG A 1 272 ? 47.076 -25.632 -13.975 1.00 53.59 272 ARG A O 1
ATOM 2014 N N . ARG A 1 273 ? 46.604 -23.436 -14.010 1.00 54.69 273 ARG A N 1
ATOM 2015 C CA . ARG A 1 273 ? 47.908 -23.011 -14.549 1.00 54.69 273 ARG A CA 1
ATOM 2016 C C . ARG A 1 273 ? 49.026 -23.165 -13.519 1.00 54.69 273 ARG A C 1
ATOM 2018 O O . ARG A 1 273 ? 50.087 -23.654 -13.875 1.00 54.69 273 ARG A O 1
ATOM 2025 N N . LEU A 1 274 ? 48.766 -22.825 -12.256 1.00 53.88 274 LEU A N 1
ATOM 2026 C CA . LEU A 1 274 ? 49.731 -23.003 -11.166 1.00 53.88 274 LEU A CA 1
ATOM 2027 C C . LEU A 1 274 ? 49.991 -24.489 -10.869 1.00 53.88 274 LEU A C 1
ATOM 2029 O O . LEU A 1 274 ? 51.141 -24.879 -10.719 1.00 53.88 274 LEU A O 1
ATOM 2033 N N . ALA A 1 275 ? 48.958 -25.336 -10.890 1.00 55.19 275 ALA A N 1
ATOM 2034 C CA . ALA A 1 275 ? 49.107 -26.783 -10.706 1.00 55.19 275 ALA A CA 1
ATOM 2035 C C . ALA A 1 275 ? 49.856 -27.480 -11.860 1.00 55.19 275 ALA A C 1
ATOM 2037 O O . ALA A 1 275 ? 50.480 -28.510 -11.645 1.00 55.19 275 ALA A O 1
ATOM 2038 N N . ARG A 1 276 ? 49.814 -26.929 -13.083 1.00 55.56 276 ARG A N 1
ATOM 2039 C CA . ARG A 1 276 ? 50.574 -27.436 -14.245 1.00 55.56 276 ARG A CA 1
ATOM 2040 C C . ARG A 1 276 ? 52.023 -26.943 -14.298 1.00 55.56 276 ARG A C 1
ATOM 2042 O O . ARG A 1 276 ? 52.813 -27.516 -15.035 1.00 55.56 276 ARG A O 1
ATOM 2049 N N . ALA A 1 277 ? 52.345 -25.881 -13.562 1.00 51.84 277 ALA A N 1
ATOM 2050 C CA . ALA A 1 277 ? 53.685 -25.302 -13.478 1.00 51.84 277 ALA A CA 1
ATOM 2051 C C . ALA A 1 277 ? 54.481 -25.802 -12.257 1.00 51.84 277 ALA A C 1
ATOM 2053 O O . ALA A 1 277 ? 55.646 -25.445 -12.107 1.00 51.84 277 ALA A O 1
ATOM 2054 N N . ALA A 1 278 ? 53.868 -26.609 -11.385 1.00 44.78 278 ALA A N 1
ATOM 2055 C CA . ALA A 1 278 ? 54.549 -27.204 -10.245 1.00 44.78 278 ALA A CA 1
ATOM 2056 C C . ALA A 1 278 ? 55.341 -28.456 -10.688 1.00 44.78 278 ALA A C 1
ATOM 2058 O O . ALA A 1 278 ? 54.748 -29.344 -11.308 1.00 44.78 278 ALA A O 1
ATOM 2059 N N . PRO A 1 279 ? 56.652 -28.558 -10.393 1.00 48.34 279 PRO A N 1
ATOM 2060 C CA . PRO A 1 279 ? 57.413 -29.784 -10.627 1.00 48.34 279 PRO A CA 1
ATOM 2061 C C . PRO A 1 279 ? 56.896 -30.922 -9.722 1.00 48.34 279 PRO A C 1
ATOM 2063 O O . PRO A 1 279 ? 56.358 -30.646 -8.646 1.00 48.34 279 PRO A O 1
ATOM 2066 N N . PRO A 1 280 ? 57.032 -32.199 -10.127 1.00 42.66 280 PRO A N 1
ATOM 2067 C CA . PRO A 1 280 ? 56.566 -33.325 -9.322 1.00 42.66 280 PRO A CA 1
ATOM 2068 C C . PRO A 1 280 ? 57.312 -33.365 -7.982 1.00 42.66 280 PRO A C 1
ATOM 2070 O O . PRO A 1 280 ? 58.538 -33.458 -7.944 1.00 42.66 280 PRO A O 1
ATOM 2073 N N . ALA A 1 281 ? 56.566 -33.282 -6.879 1.00 43.06 281 ALA A N 1
ATOM 2074 C CA . ALA A 1 281 ? 57.122 -33.415 -5.538 1.00 43.06 281 ALA A CA 1
ATOM 2075 C C . ALA A 1 281 ? 57.469 -34.890 -5.238 1.00 43.06 281 ALA A C 1
ATOM 2077 O O . ALA A 1 281 ? 56.709 -35.784 -5.629 1.00 43.06 281 ALA A O 1
ATOM 2078 N N . PRO A 1 282 ? 58.585 -35.167 -4.539 1.00 37.50 282 PRO A N 1
ATOM 2079 C CA . PRO A 1 282 ? 58.972 -36.523 -4.172 1.00 37.50 282 PRO A CA 1
ATOM 2080 C C . PRO A 1 282 ? 58.001 -37.109 -3.138 1.00 37.50 282 PRO A C 1
ATOM 2082 O O . PRO A 1 282 ? 57.554 -36.429 -2.214 1.00 37.50 282 PRO A O 1
ATOM 2085 N N . GLN A 1 283 ? 57.672 -38.391 -3.299 1.00 40.97 283 GLN A N 1
ATOM 2086 C CA . GLN A 1 283 ? 56.821 -39.139 -2.375 1.00 40.97 283 GLN A CA 1
ATOM 2087 C C . GLN A 1 283 ? 57.510 -39.268 -1.009 1.00 40.97 283 GLN A C 1
ATOM 2089 O O . GLN A 1 283 ? 58.549 -39.915 -0.894 1.00 40.97 283 GLN A O 1
ATOM 2094 N N . GLY A 1 284 ? 56.926 -38.679 0.038 1.00 30.14 284 GLY A N 1
ATOM 2095 C CA . GLY A 1 284 ? 57.494 -38.769 1.380 1.00 30.14 284 GLY A CA 1
ATOM 2096 C C . GLY A 1 284 ? 56.603 -38.227 2.495 1.00 30.14 284 GLY A C 1
ATOM 2097 O O . GLY A 1 284 ? 56.555 -37.029 2.716 1.00 30.14 284 GLY A O 1
ATOM 2098 N N . ARG A 1 285 ? 56.011 -39.175 3.234 1.00 31.09 285 ARG A N 1
ATOM 2099 C CA . ARG A 1 285 ? 55.526 -39.140 4.632 1.00 31.09 285 ARG A CA 1
ATOM 2100 C C . ARG A 1 285 ? 54.357 -38.216 5.014 1.00 31.09 285 ARG A C 1
ATOM 2102 O O . ARG A 1 285 ? 54.331 -37.017 4.783 1.00 31.09 285 ARG A O 1
ATOM 2109 N N . ARG A 1 286 ? 53.401 -38.869 5.684 1.00 36.34 286 ARG A N 1
ATOM 2110 C CA . ARG A 1 286 ? 52.244 -38.316 6.389 1.00 36.34 286 ARG A CA 1
ATOM 2111 C C . ARG A 1 286 ? 52.699 -37.458 7.572 1.00 36.34 286 ARG A C 1
ATOM 2113 O O . ARG A 1 286 ? 53.585 -37.884 8.309 1.00 36.34 286 ARG A O 1
ATOM 2120 N N . ALA A 1 287 ? 52.021 -36.337 7.783 1.00 30.91 287 ALA A N 1
ATOM 2121 C CA . ALA A 1 287 ? 51.955 -35.647 9.063 1.00 30.91 287 ALA A CA 1
ATOM 2122 C C . ALA A 1 287 ? 50.526 -35.118 9.253 1.00 30.91 287 ALA A C 1
ATOM 2124 O O . ALA A 1 287 ? 49.979 -34.461 8.366 1.00 30.91 287 ALA A O 1
ATOM 2125 N N . GLU A 1 288 ? 49.927 -35.496 10.381 1.00 32.78 288 GLU A N 1
ATOM 2126 C CA . GLU A 1 288 ? 48.713 -34.919 10.959 1.00 32.78 288 GLU A CA 1
ATOM 2127 C C . GLU A 1 288 ? 48.956 -33.455 11.351 1.00 32.78 288 GLU A C 1
ATOM 2129 O O . GLU A 1 288 ? 50.061 -33.087 11.751 1.00 32.78 288 GLU A O 1
ATOM 2134 N N . GLY A 1 289 ? 47.916 -32.629 11.251 1.00 28.12 289 GLY A N 1
ATOM 2135 C CA . GLY A 1 289 ? 47.935 -31.242 11.705 1.00 28.12 289 GLY A CA 1
ATOM 2136 C C . GLY A 1 289 ? 46.662 -30.518 11.287 1.00 28.12 289 GLY A C 1
ATOM 2137 O O . GLY A 1 289 ? 46.417 -30.339 10.096 1.00 28.12 289 GLY A O 1
ATOM 2138 N N . ASP A 1 290 ? 45.852 -30.170 12.284 1.00 32.44 290 ASP A N 1
ATOM 2139 C CA . ASP A 1 290 ? 44.560 -29.497 12.194 1.00 32.44 290 ASP A CA 1
ATOM 2140 C C . ASP A 1 290 ? 44.576 -28.234 11.327 1.00 32.44 290 ASP A C 1
ATOM 2142 O O . ASP A 1 290 ? 45.419 -27.355 11.505 1.00 32.44 290 ASP A O 1
ATOM 2146 N N . ASP A 1 291 ? 43.566 -28.093 10.463 1.00 27.70 291 ASP A N 1
ATOM 2147 C CA . ASP A 1 291 ? 43.194 -26.793 9.911 1.00 27.70 291 ASP A CA 1
ATOM 2148 C C . ASP A 1 291 ? 41.666 -26.631 9.922 1.00 27.70 291 ASP A C 1
ATOM 2150 O O . ASP A 1 291 ? 40.907 -27.274 9.184 1.00 27.70 291 ASP A O 1
ATOM 2154 N N . ILE A 1 292 ? 41.217 -25.770 10.834 1.00 35.28 292 ILE A N 1
ATOM 2155 C CA . ILE A 1 292 ? 39.837 -25.329 11.015 1.00 35.28 292 ILE A CA 1
ATOM 2156 C C . ILE A 1 292 ? 39.513 -24.379 9.856 1.00 3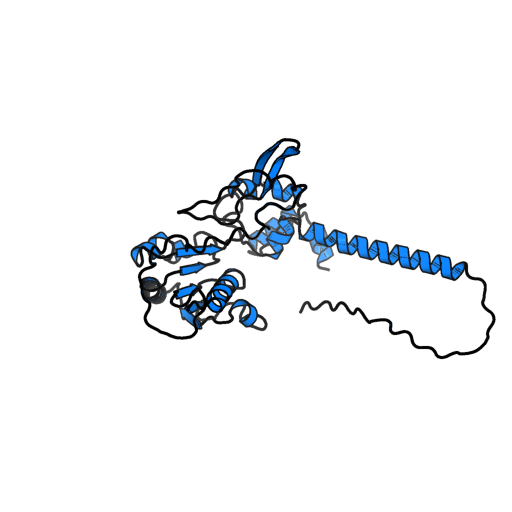5.28 292 ILE A C 1
ATOM 2158 O O . ILE A 1 292 ? 39.618 -23.160 9.961 1.00 35.28 292 ILE A O 1
ATOM 2162 N N . ALA A 1 293 ? 39.084 -24.937 8.725 1.00 28.81 293 ALA A N 1
ATOM 2163 C CA . ALA A 1 293 ? 38.519 -24.164 7.625 1.00 28.81 293 ALA A CA 1
ATOM 2164 C C . ALA A 1 293 ? 36.987 -24.133 7.741 1.00 28.81 293 ALA A C 1
ATOM 2166 O O . ALA A 1 293 ? 36.279 -25.072 7.364 1.00 28.81 293 ALA A O 1
ATOM 2167 N N . GLY A 1 294 ? 36.482 -23.018 8.277 1.00 25.47 294 GLY A N 1
ATOM 2168 C CA . GLY A 1 294 ? 35.065 -22.694 8.398 1.00 25.47 294 GLY A CA 1
ATOM 2169 C C . GLY A 1 294 ? 34.286 -22.943 7.104 1.00 25.47 294 GLY A C 1
ATOM 2170 O O . GLY A 1 294 ? 34.552 -22.368 6.045 1.00 25.47 294 GLY A O 1
ATOM 2171 N N . ARG A 1 295 ? 33.279 -23.811 7.208 1.00 23.67 295 ARG A N 1
ATOM 2172 C CA . ARG A 1 295 ? 32.291 -24.078 6.164 1.00 23.67 295 ARG A CA 1
ATOM 2173 C C . ARG A 1 295 ? 31.371 -22.864 6.012 1.00 23.67 295 ARG A C 1
ATOM 2175 O O . ARG A 1 295 ? 30.395 -22.740 6.740 1.00 23.67 295 ARG A O 1
ATOM 2182 N N . HIS A 1 296 ? 31.613 -22.010 5.021 1.00 23.27 296 HIS A N 1
ATOM 2183 C CA . HIS A 1 296 ? 30.563 -21.118 4.519 1.00 23.27 296 HIS A CA 1
ATOM 2184 C C . HIS A 1 296 ? 29.706 -21.862 3.488 1.00 23.27 296 HIS A C 1
ATOM 2186 O O . HIS A 1 296 ? 29.980 -21.863 2.287 1.00 23.27 296 HIS A O 1
ATOM 2192 N N . VAL A 1 297 ? 28.655 -22.512 3.986 1.00 23.44 297 VAL A N 1
ATOM 2193 C CA . VAL A 1 297 ? 27.509 -22.970 3.195 1.00 23.44 297 VAL A CA 1
ATOM 2194 C C . VAL A 1 297 ? 26.551 -21.786 3.085 1.00 23.44 297 VAL A C 1
ATOM 2196 O O . VAL A 1 297 ? 25.942 -21.390 4.071 1.00 23.44 297 VAL A O 1
ATOM 2199 N N . CYS A 1 298 ? 26.435 -21.187 1.900 1.00 22.75 298 CYS A N 1
ATOM 2200 C CA . CYS A 1 298 ? 25.357 -20.242 1.614 1.00 22.75 298 CYS A CA 1
ATOM 2201 C C . CYS A 1 298 ? 24.213 -21.050 0.996 1.00 22.75 298 CYS A C 1
ATOM 2203 O O . CYS A 1 298 ? 24.268 -21.411 -0.182 1.00 22.75 298 CYS A O 1
ATOM 2205 N N . GLY A 1 299 ? 23.250 -21.431 1.836 1.00 22.75 299 GLY A N 1
ATOM 2206 C CA . GLY A 1 299 ? 22.035 -22.117 1.418 1.00 22.75 299 GLY A CA 1
ATOM 2207 C C . GLY A 1 299 ? 21.157 -21.176 0.601 1.00 22.75 299 GLY A C 1
ATOM 2208 O O . GLY A 1 299 ? 20.768 -20.112 1.073 1.00 22.75 299 GLY A O 1
ATOM 2209 N N . ALA A 1 300 ? 20.854 -21.574 -0.630 1.00 25.48 300 ALA A N 1
ATOM 2210 C CA . ALA A 1 300 ? 19.711 -21.052 -1.355 1.00 25.48 300 ALA A CA 1
ATOM 2211 C C . ALA A 1 300 ? 18.468 -21.741 -0.780 1.00 25.48 300 ALA A C 1
ATOM 2213 O O . ALA A 1 300 ? 18.263 -22.928 -1.021 1.00 25.48 300 ALA A O 1
ATOM 2214 N N . ALA A 1 301 ? 17.678 -21.020 0.010 1.00 24.17 301 ALA A N 1
ATOM 2215 C CA . ALA A 1 301 ? 16.333 -21.439 0.376 1.00 24.17 301 ALA A CA 1
ATOM 2216 C C . ALA A 1 301 ? 15.357 -20.598 -0.451 1.00 24.17 301 ALA A C 1
ATOM 2218 O O . ALA A 1 301 ? 15.126 -19.427 -0.168 1.00 24.17 301 ALA A O 1
ATOM 2219 N N . GLY A 1 302 ? 14.874 -21.202 -1.532 1.00 23.73 302 GLY A N 1
ATOM 2220 C CA . GLY A 1 302 ? 13.713 -20.772 -2.293 1.00 23.73 302 GLY A CA 1
ATOM 2221 C C . GLY A 1 302 ? 12.893 -22.025 -2.558 1.00 23.73 302 GLY A C 1
ATOM 2222 O O . GLY A 1 302 ? 13.341 -22.903 -3.296 1.00 23.73 302 GLY A O 1
ATOM 2223 N N . GLY A 1 303 ? 11.757 -22.113 -1.882 1.00 25.59 303 GLY A N 1
ATOM 2224 C CA . GLY A 1 303 ? 10.744 -23.155 -1.958 1.00 25.59 303 GLY A CA 1
ATOM 2225 C C . GLY A 1 303 ? 9.473 -22.595 -1.352 1.00 25.59 303 GLY A C 1
ATOM 2226 O O . GLY A 1 303 ? 9.610 -21.898 -0.322 1.00 25.59 303 GLY A O 1
#

pLDDT: mean 79.28, std 22.49, range [22.75, 98.62]

Nearest PDB structures (foldseek):
  9br6-assembly1_A  TM=9.379E-01  e=3.019E-13  Homo sapiens
  1pt8-assembly1_B  TM=9.297E-01  e=3.277E-12  unclassified
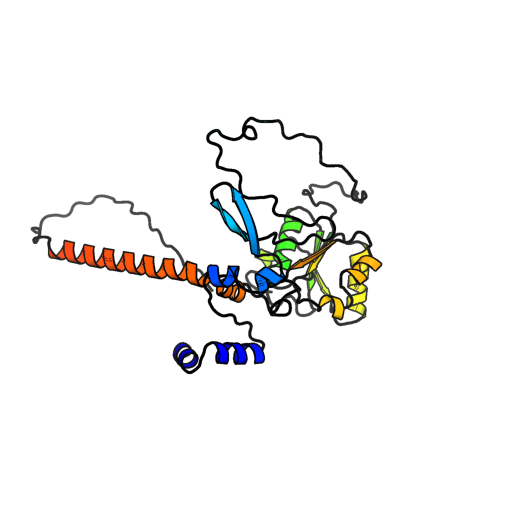  3ubm-assembly2_D  TM=9.216E-01  e=6.242E-12  Acetobacter aceti
  2yim-assembly2_D  TM=9.270E-01  e=3.126E-11  Mycobacterium tuberculosis H37Rv
  5yit-assembly2_D  TM=8.324E-01  e=1.641E-11  Mycobacterium tuberculosis H37Rv

Radius of gyration: 27.3 Å; Cα contacts (8 Å, |Δi|>4): 362; chains: 1; bounding box: 84×63×63 Å

Solvent-accessible surface area (backbone atoms only — not comparable to full-atom values): 18063 Å² total; per-residue (Å²): 110,71,69,58,58,62,66,73,53,55,71,67,59,49,48,52,54,34,49,75,69,71,43,82,73,56,62,76,33,47,50,64,63,32,59,71,27,68,41,30,50,54,62,46,37,42,38,80,38,72,40,74,96,70,38,76,42,80,44,77,40,65,92,61,88,37,94,92,65,66,68,75,87,89,63,58,83,76,77,83,65,95,54,86,60,72,81,73,47,82,66,68,73,72,84,67,71,80,74,84,72,66,73,75,84,73,81,81,76,94,63,102,56,40,95,33,47,80,41,30,34,40,28,56,24,57,73,46,72,27,27,35,55,43,19,55,42,18,73,34,30,21,50,26,36,34,44,28,46,79,88,48,50,89,48,69,56,99,62,34,62,80,28,40,40,74,47,43,83,43,71,43,47,51,87,42,70,69,30,34,50,52,50,51,61,51,43,54,75,31,46,35,40,36,31,42,60,60,69,63,49,44,55,76,51,66,57,27,67,68,56,47,35,75,58,21,80,81,48,43,77,46,78,50,55,67,51,44,80,41,49,92,44,12,78,50,83,55,44,71,71,37,53,34,20,32,48,9,50,50,54,58,56,51,50,54,54,54,51,52,50,52,52,50,50,54,51,52,53,50,51,54,53,52,65,71,69,53,76,88,76,80,91,75,83,92,79,90,77,92,75,93,74,81,81,83,77,84,79,85,86,83,130